Protein AF-V4YAQ6-F1 (afdb_monomer)

Mean predicted aligned error: 8.91 Å

Sequence (256 aa):
MSNVADSSTAGSPATDRPQVTEAEGLADAVAGFPQSRREVEPWLDALVDGNRFTIAVFFPLVGALMLVGSAEGWAIIPEPLRFNPPFLVFGTVVMAAPMLVGVLPTLGRRGVAGLGLLTGYTYLIEYLGVTTGWPYGAFEYGVSLGPMVDGVPAALPVFFIPLVLNAYLLCLLLLGDRAGSRLARLAVVIPAVVTMDLVLDPAAVSLGFWAYDAGGLFYDVPLSNFGGWALSATVAVGVLDFALDQSGLFDRLSAV

Secondary structure (DSSP, 8-state):
----------PPPP-PPP---S-S-HHHHHHT--SSHHHHHHHHHHHHHHTHHIIIIIHHHHHHHHHHHHHTT-TTS-GGGTT-HHHHHHHHHHHHHHHHHHHGGG--HHHHHHHHHHHHHHHHHHHHHHHH-TTT-SEEESS--SSEETTEETTHHHHHHHHHHHHHHHHHHHHGGGGG-HHHHHHHHHHHHHHHHHHHHHHHHHTTSEEETT--TBTTB-HHHHHHHHHHHHHHHHHHHHHS-HHHHHHHHT--

Nearest PDB structures (foldseek):
  4xu4-assembly1_A  TM=6.337E-01  e=1.662E-01  Mycolicibacterium vanbaalenii PYR-1
  8wdf-assembly1_A  TM=1.914E-01  e=7.746E+00  Pseudomonas aeruginosa PAO1

pLDDT: mean 84.41, std 17.24, range [31.47, 98.31]

Solvent-accessible surface area (backbone atoms only — not comparable to full-atom values): 14256 Å² total; per-residue (Å²): 140,88,82,84,82,88,76,83,77,78,75,76,78,77,81,73,71,58,80,39,62,66,65,98,38,75,64,59,63,60,73,64,57,62,91,47,86,82,40,42,60,53,45,49,51,19,47,43,65,33,35,43,62,51,40,72,46,49,49,56,51,51,49,52,52,46,52,52,34,38,64,72,61,38,84,89,58,55,74,85,62,42,70,31,26,72,57,53,54,50,52,47,50,52,60,38,38,63,59,48,60,68,46,57,85,70,52,46,76,45,23,56,50,28,53,51,51,51,42,52,45,50,53,51,51,47,49,38,16,66,75,70,19,43,52,38,40,47,47,49,76,65,46,65,66,43,67,62,56,95,86,38,46,73,50,48,49,67,63,49,50,54,53,56,48,49,33,46,52,51,36,43,69,75,44,48,83,58,39,78,38,65,68,54,40,50,70,42,24,26,57,47,49,34,54,49,44,72,54,48,50,41,50,34,39,74,62,40,38,32,51,41,80,85,39,34,91,53,73,41,41,34,74,42,29,54,51,32,43,36,51,50,36,53,52,47,52,58,39,45,65,65,18,50,61,66,70,69,48,52,60,53,69,72,71,111

Foldseek 3Di:
DDDDDDDDPDDDPDPPQDACALPPDPVVLVVLDDPDPVNVLSNLQNVCVNCVCCLQPVLVVVVVCLLVCLLVVPPVQDVCSRLPQVSVLVSLCSNLSVVCSLCVVQFDPLQVVLLVVLLVVQVVQVLCCDPPVPQFAHKAFQGQNDDDDNRHHPSRSSNPVSQLSVQQLVQCVVCPVNNVDLVSSLVRSLCSQLVVCLVPVLVCVVSRRMAHPVFDPRSRGHPSNSVSSSVSSNVSSVSCVRRGDSVVSSVVSVVD

Structure (mmCIF, N/CA/C/O backbone):
data_AF-V4YAQ6-F1
#
_entry.id   AF-V4YAQ6-F1
#
loop_
_atom_site.group_PDB
_atom_site.id
_atom_site.type_symbol
_atom_site.label_atom_id
_atom_site.label_alt_id
_atom_site.label_comp_id
_atom_site.label_asym_id
_atom_site.label_entity_id
_atom_site.label_seq_id
_atom_site.pdbx_PDB_ins_code
_atom_site.Cartn_x
_atom_site.Cartn_y
_atom_site.Cartn_z
_atom_site.occupancy
_atom_site.B_iso_or_equiv
_atom_site.auth_seq_id
_atom_site.auth_comp_id
_atom_site.auth_asym_id
_atom_site.auth_atom_id
_atom_site.pdbx_PDB_model_num
ATOM 1 N N . MET A 1 1 ? -43.120 -29.474 54.865 1.00 40.38 1 MET A N 1
ATOM 2 C CA . MET A 1 1 ? -42.040 -30.016 54.017 1.00 40.38 1 MET A CA 1
ATOM 3 C C . MET A 1 1 ? -42.338 -29.581 52.595 1.00 40.38 1 MET A C 1
ATOM 5 O O . MET A 1 1 ? -43.351 -29.992 52.052 1.00 40.38 1 MET A O 1
ATOM 9 N N . SER A 1 2 ? -41.551 -28.630 52.099 1.00 35.88 2 SER A N 1
ATOM 10 C CA . SER A 1 2 ? -41.664 -28.010 50.775 1.00 35.88 2 SER A CA 1
ATOM 11 C C . SER A 1 2 ? -40.694 -28.719 49.828 1.00 35.88 2 SER A C 1
ATOM 13 O O . SER A 1 2 ? -39.594 -29.016 50.276 1.00 35.88 2 SER A O 1
ATOM 15 N N . ASN A 1 3 ? -41.097 -28.991 48.587 1.00 32.41 3 ASN A N 1
ATOM 16 C CA . ASN A 1 3 ? -40.255 -29.315 47.419 1.00 32.41 3 ASN A CA 1
ATOM 17 C C . ASN A 1 3 ? -41.197 -29.165 46.209 1.00 32.41 3 ASN A C 1
ATOM 19 O O . ASN A 1 3 ? -42.077 -29.998 46.023 1.00 32.41 3 ASN A O 1
ATOM 23 N N . VAL A 1 4 ? -41.350 -27.984 45.602 1.00 36.56 4 VAL A N 1
ATOM 24 C CA . VAL A 1 4 ? -40.458 -27.286 44.649 1.00 36.56 4 VAL A CA 1
ATOM 25 C C . VAL A 1 4 ? -40.079 -28.166 43.457 1.00 36.56 4 VAL A C 1
ATOM 27 O O . VAL A 1 4 ? -39.477 -29.222 43.602 1.00 36.56 4 VAL A O 1
ATOM 30 N N . ALA A 1 5 ? -40.523 -27.688 42.297 1.00 38.06 5 ALA A N 1
ATOM 31 C CA . ALA A 1 5 ? -40.449 -28.279 40.976 1.00 38.06 5 ALA A CA 1
ATOM 32 C C . ALA A 1 5 ? -39.023 -28.289 40.410 1.00 38.06 5 ALA A C 1
ATOM 34 O O . ALA A 1 5 ? -38.364 -27.249 40.389 1.00 38.06 5 ALA A O 1
ATOM 35 N N . ASP A 1 6 ? -38.606 -29.427 39.855 1.00 33.72 6 ASP A N 1
ATOM 36 C CA . ASP A 1 6 ? -37.473 -29.482 38.936 1.00 33.72 6 ASP A CA 1
ATOM 37 C C . ASP A 1 6 ? -37.931 -28.994 37.561 1.00 33.72 6 ASP A C 1
ATOM 39 O O . ASP A 1 6 ? -38.627 -29.679 36.808 1.00 33.72 6 ASP A O 1
ATOM 43 N N . SER A 1 7 ? -37.557 -27.754 37.260 1.00 33.78 7 SER A N 1
ATOM 44 C CA . SER A 1 7 ? -37.594 -27.207 35.910 1.00 33.78 7 SER A CA 1
ATOM 45 C C . SER A 1 7 ? -36.340 -27.668 35.170 1.00 33.78 7 SER A C 1
ATOM 47 O O . SER A 1 7 ? -35.218 -27.333 35.540 1.00 33.78 7 SER A O 1
ATOM 49 N N . SER A 1 8 ? -36.538 -28.469 34.127 1.00 33.25 8 SER A N 1
ATOM 50 C CA . SER A 1 8 ? -35.498 -28.862 33.183 1.00 33.25 8 SER A CA 1
ATOM 51 C C . SER A 1 8 ? -34.994 -27.624 32.436 1.00 33.25 8 SER A C 1
ATOM 53 O O . SER A 1 8 ? -35.686 -27.089 31.567 1.00 33.25 8 SER A O 1
ATOM 55 N N . THR A 1 9 ? -33.792 -27.163 32.766 1.00 34.50 9 THR A N 1
ATOM 56 C CA . THR A 1 9 ? -33.060 -26.169 31.985 1.00 34.50 9 THR A CA 1
ATOM 57 C C . THR A 1 9 ? -32.543 -26.830 30.710 1.00 34.50 9 THR A C 1
ATOM 59 O O . THR A 1 9 ? -31.544 -27.546 30.705 1.00 34.50 9 THR A O 1
ATOM 62 N N . ALA A 1 10 ? -33.252 -26.605 29.605 1.00 36.22 10 ALA A N 1
ATOM 63 C CA . ALA A 1 10 ? -32.728 -26.860 28.273 1.00 36.22 10 ALA A CA 1
ATOM 64 C C . ALA A 1 10 ? -31.485 -25.979 28.073 1.00 36.22 10 ALA A C 1
ATOM 66 O O . ALA A 1 10 ? -31.590 -24.755 27.986 1.00 36.22 10 ALA A O 1
ATOM 67 N N . GLY A 1 11 ? -30.304 -26.596 28.062 1.00 31.47 11 GLY A N 1
ATOM 68 C CA . GLY A 1 11 ? -29.071 -25.925 27.676 1.00 31.47 11 GLY A CA 1
ATOM 69 C C . GLY A 1 11 ? -29.176 -25.476 26.221 1.00 31.47 11 GLY A C 1
ATOM 70 O O . GLY A 1 11 ? -29.418 -26.296 25.337 1.00 31.47 11 GLY A O 1
ATOM 71 N N . SER A 1 12 ? -29.018 -24.175 25.976 1.00 34.62 12 SER A N 1
ATOM 72 C CA . SER A 1 12 ? -28.779 -23.656 24.628 1.00 34.62 12 SER A CA 1
ATOM 73 C C . SER A 1 12 ? -27.575 -24.381 24.018 1.00 34.62 12 SER A C 1
ATOM 75 O O . SER A 1 12 ? -26.562 -24.520 24.709 1.00 34.62 12 SER A O 1
ATOM 77 N N . PRO A 1 13 ? -27.633 -24.824 22.750 1.00 37.78 13 PRO A N 1
ATOM 78 C CA . PRO A 1 13 ? -26.453 -25.352 22.091 1.00 37.78 13 PRO A CA 1
ATOM 79 C C . PRO A 1 13 ? -25.421 -24.226 22.011 1.00 37.78 13 PRO A C 1
ATOM 81 O O . PRO A 1 13 ? -25.722 -23.131 21.529 1.00 37.78 13 PRO A O 1
ATOM 84 N N . ALA A 1 14 ? -24.217 -24.482 22.524 1.00 42.25 14 ALA A N 1
ATOM 85 C CA . ALA A 1 14 ? -23.069 -23.644 22.232 1.00 42.25 14 ALA A CA 1
ATOM 86 C C . ALA A 1 14 ? -22.951 -23.579 20.706 1.00 42.25 14 ALA A C 1
ATOM 88 O O . ALA A 1 14 ? -22.893 -24.614 20.044 1.00 42.25 14 ALA A O 1
ATOM 89 N N . THR A 1 15 ? -23.008 -22.377 20.139 1.00 46.09 15 THR A N 1
ATOM 90 C CA . THR A 1 15 ? -22.706 -22.158 18.726 1.00 46.09 15 THR A CA 1
ATOM 91 C C . THR A 1 15 ? -21.250 -22.540 18.521 1.00 46.09 15 THR A C 1
ATOM 93 O O . THR A 1 15 ? -20.357 -21.756 18.847 1.00 46.09 15 THR A O 1
ATOM 96 N N . ASP A 1 16 ? -21.026 -23.771 18.074 1.00 50.72 16 ASP A N 1
ATOM 97 C CA . ASP A 1 16 ? -19.709 -24.284 17.732 1.00 50.72 16 ASP A CA 1
ATOM 98 C C . ASP A 1 16 ? -19.139 -23.358 16.654 1.00 50.72 16 ASP A C 1
ATOM 100 O O . ASP A 1 16 ? -19.759 -23.163 15.602 1.00 50.72 16 ASP A O 1
ATOM 104 N N . ARG A 1 17 ? -18.021 -22.679 16.947 1.00 53.94 17 ARG A N 1
ATOM 105 C CA . ARG A 1 17 ? -17.355 -21.863 15.925 1.00 53.94 17 ARG A CA 1
ATOM 106 C C . ARG A 1 17 ? -16.956 -22.812 14.794 1.00 53.94 17 ARG A C 1
ATOM 108 O O . ARG A 1 17 ? -16.439 -23.886 15.104 1.00 53.94 17 ARG A O 1
ATOM 115 N N . PRO A 1 18 ? -17.158 -22.445 13.517 1.00 58.47 18 PRO A N 1
ATOM 116 C CA . PRO A 1 18 ? -16.653 -23.256 12.421 1.00 58.47 18 PRO A CA 1
ATOM 117 C C . PRO A 1 18 ? -15.157 -23.487 12.653 1.00 58.47 18 PRO A C 1
ATOM 119 O O . PRO A 1 18 ? -14.422 -22.532 12.887 1.00 58.47 18 PRO A O 1
ATOM 122 N N . GLN A 1 19 ? -14.709 -24.738 12.663 1.00 52.91 19 GLN A N 1
ATOM 123 C CA . GLN A 1 19 ? -13.287 -25.057 12.726 1.00 52.91 19 GLN A CA 1
ATOM 124 C C . GLN A 1 19 ? -12.860 -25.481 11.331 1.00 52.91 19 GLN A C 1
ATOM 126 O O . GLN A 1 19 ? -13.204 -26.567 10.872 1.00 52.91 19 GLN A O 1
ATOM 131 N N . VAL A 1 20 ? -12.142 -24.599 10.641 1.00 58.91 20 VAL A N 1
ATOM 132 C CA . VAL A 1 20 ? -11.440 -24.957 9.411 1.00 58.91 20 VAL A CA 1
ATOM 133 C C . VAL A 1 20 ? -10.029 -25.332 9.845 1.00 58.91 20 VAL A C 1
ATOM 135 O O . VAL A 1 20 ? -9.235 -24.468 10.193 1.00 58.91 20 VAL A O 1
ATOM 138 N N . THR A 1 21 ? -9.726 -26.624 9.929 1.00 57.44 21 THR A N 1
ATOM 139 C CA . THR A 1 21 ? -8.338 -27.097 10.075 1.00 57.44 21 THR A CA 1
ATOM 140 C C . THR A 1 21 ? -7.604 -26.861 8.748 1.00 57.44 21 THR A C 1
ATOM 142 O O . THR A 1 21 ? -8.287 -26.732 7.730 1.00 57.44 21 THR A O 1
ATOM 145 N N . GLU A 1 22 ? -6.260 -26.764 8.733 1.00 56.06 22 GLU A N 1
ATOM 146 C CA . GLU A 1 22 ? -5.460 -26.715 7.488 1.00 56.06 22 GLU A CA 1
ATOM 147 C C . GLU A 1 22 ? -6.060 -27.714 6.496 1.00 56.06 22 GLU A C 1
ATOM 149 O O . GLU A 1 22 ? -6.068 -28.913 6.768 1.00 56.06 22 GLU A O 1
ATOM 154 N N . ALA A 1 23 ? -6.703 -27.207 5.441 1.00 53.28 23 ALA A N 1
ATOM 155 C CA . ALA A 1 23 ? -7.699 -27.987 4.721 1.00 53.28 23 ALA A CA 1
ATOM 156 C C . ALA A 1 23 ? -7.082 -29.301 4.217 1.00 53.28 23 ALA A C 1
ATOM 158 O O . ALA A 1 23 ? -6.137 -29.267 3.428 1.00 53.28 23 ALA A O 1
ATOM 159 N N . GLU A 1 24 ? -7.645 -30.451 4.614 1.00 48.97 24 GLU A N 1
ATOM 160 C CA . GLU A 1 24 ? -7.254 -31.759 4.057 1.00 48.97 24 GLU A CA 1
ATOM 161 C C . GLU A 1 24 ? -7.539 -31.832 2.538 1.00 48.97 24 GLU A C 1
ATOM 163 O O . GLU A 1 24 ? -7.015 -32.695 1.832 1.00 48.97 24 GLU A O 1
ATOM 168 N N . GLY A 1 25 ? -8.271 -30.851 1.989 1.00 48.03 25 GLY A N 1
ATOM 169 C CA . GLY A 1 25 ? -8.260 -30.514 0.572 1.00 48.03 25 GLY A CA 1
ATOM 170 C C . GLY A 1 25 ? -9.206 -29.369 0.195 1.00 48.03 25 GLY A C 1
ATOM 171 O O . GLY A 1 25 ? -10.032 -28.909 0.980 1.00 48.03 25 GLY A O 1
ATOM 172 N N . LEU A 1 26 ? -9.130 -28.940 -1.072 1.00 49.41 26 LEU A N 1
ATOM 173 C CA . LEU A 1 26 ? -10.014 -27.924 -1.671 1.00 49.41 26 LEU A CA 1
ATOM 174 C C . LEU A 1 26 ? -11.510 -28.303 -1.563 1.00 49.41 26 LEU A C 1
ATOM 176 O O . LEU A 1 26 ? -12.374 -27.431 -1.559 1.00 49.41 26 LEU A O 1
ATOM 180 N N . ALA A 1 27 ? -11.815 -29.602 -1.464 1.00 47.59 27 ALA A N 1
ATOM 181 C CA . ALA A 1 27 ? -13.172 -30.129 -1.358 1.00 47.59 27 ALA A CA 1
ATOM 182 C C . ALA A 1 27 ? -13.859 -29.761 -0.031 1.00 47.59 27 ALA A C 1
ATOM 184 O O . ALA A 1 27 ? -15.024 -29.369 -0.056 1.00 47.59 27 ALA A O 1
ATOM 185 N N . ASP A 1 28 ? -13.143 -29.796 1.096 1.00 54.34 28 ASP A N 1
ATOM 186 C CA . ASP A 1 28 ? -13.707 -29.444 2.408 1.00 54.34 28 ASP A CA 1
ATOM 187 C C . ASP A 1 28 ? -13.914 -27.931 2.546 1.00 54.34 28 ASP A C 1
ATOM 189 O O . ASP A 1 28 ? -14.926 -27.477 3.083 1.00 54.34 28 ASP A O 1
ATOM 193 N N . ALA A 1 29 ? -13.018 -27.136 1.952 1.00 55.25 29 ALA A N 1
ATOM 194 C CA . ALA A 1 29 ? -13.168 -25.684 1.873 1.00 55.25 29 ALA A CA 1
ATOM 195 C C . ALA A 1 29 ? -14.403 -25.261 1.048 1.00 55.25 29 ALA A C 1
ATOM 197 O O . ALA A 1 29 ? -15.065 -24.278 1.383 1.00 55.25 29 ALA A O 1
ATOM 198 N N . VAL A 1 30 ? -14.737 -26.009 -0.014 1.00 57.81 30 VAL A N 1
ATOM 199 C CA . VAL A 1 30 ? -15.926 -25.768 -0.854 1.00 57.81 30 VAL A CA 1
ATOM 200 C C . VAL A 1 30 ? -17.202 -26.324 -0.210 1.00 57.81 30 VAL A C 1
ATOM 202 O O . VAL A 1 30 ? -18.261 -25.714 -0.343 1.00 57.81 30 VAL A O 1
ATOM 205 N N . ALA A 1 31 ? -17.126 -27.441 0.519 1.00 58.12 31 ALA A N 1
ATOM 206 C CA . ALA A 1 31 ? -18.271 -28.016 1.229 1.00 58.12 31 ALA A CA 1
ATOM 207 C C . ALA A 1 31 ? -18.744 -27.142 2.406 1.00 58.12 31 ALA A C 1
ATOM 209 O O . ALA A 1 31 ? -19.934 -27.122 2.716 1.00 58.12 31 ALA A O 1
ATOM 210 N N . GLY A 1 32 ? -17.831 -26.391 3.030 1.00 64.31 32 GLY A N 1
ATOM 211 C CA . GLY A 1 32 ? -18.124 -25.474 4.133 1.00 64.31 32 GLY A CA 1
ATOM 212 C C . GLY A 1 32 ? -18.565 -24.065 3.725 1.00 64.31 32 GLY A C 1
ATOM 213 O O . GLY A 1 32 ? -18.597 -23.193 4.589 1.00 64.31 32 GLY A O 1
ATOM 214 N N . PHE A 1 33 ? -18.852 -23.798 2.444 1.00 73.62 33 PHE A N 1
ATOM 215 C CA . PHE A 1 33 ? -19.136 -22.435 1.983 1.00 73.62 33 PHE A CA 1
ATOM 216 C C . PHE A 1 33 ? -20.388 -21.850 2.674 1.00 73.62 33 PHE A C 1
ATOM 218 O O . PHE A 1 33 ? -21.439 -22.500 2.683 1.00 73.62 33 PHE A O 1
ATOM 225 N N . PRO A 1 34 ? -20.315 -20.625 3.229 1.00 77.06 34 PRO A N 1
ATOM 226 C CA . PRO A 1 34 ? -21.414 -20.034 3.986 1.00 77.06 34 PRO A CA 1
ATOM 227 C C . PRO A 1 34 ? -22.640 -19.817 3.092 1.00 77.06 34 PRO A C 1
ATOM 229 O O . PRO A 1 34 ? -22.542 -19.244 2.004 1.00 77.06 34 PRO A O 1
ATOM 232 N N . GLN A 1 35 ? -23.812 -20.246 3.564 1.00 78.81 35 GLN A N 1
ATOM 233 C CA . GLN A 1 35 ? -25.069 -20.135 2.812 1.00 78.81 35 GLN A CA 1
ATOM 234 C C . GLN A 1 35 ? -25.827 -18.848 3.145 1.00 78.81 35 GLN A C 1
ATOM 236 O O . GLN A 1 35 ? -26.692 -18.405 2.385 1.00 78.81 35 GLN A O 1
ATOM 241 N N . SER A 1 36 ? -25.495 -18.214 4.272 1.00 78.81 36 SER A N 1
ATOM 242 C CA . SER A 1 36 ? -26.113 -16.971 4.722 1.00 78.81 36 SER A CA 1
ATOM 243 C C . SER A 1 36 ? -25.080 -15.901 5.080 1.00 78.81 36 SER A C 1
ATOM 245 O O . SER A 1 36 ? -23.973 -16.196 5.519 1.00 78.81 36 SER A O 1
ATOM 247 N N . ARG A 1 37 ? -25.459 -14.615 4.971 1.00 73.56 37 ARG A N 1
ATOM 248 C CA . ARG A 1 37 ? -24.593 -13.481 5.372 1.00 73.56 37 ARG A CA 1
ATOM 249 C C . ARG A 1 37 ? -24.113 -13.559 6.827 1.00 73.56 37 ARG A C 1
ATOM 251 O O . ARG A 1 37 ? -23.105 -12.945 7.146 1.00 73.56 37 ARG A O 1
ATOM 258 N N . ARG A 1 38 ? -24.841 -14.267 7.698 1.00 73.50 38 ARG A N 1
ATOM 259 C CA . ARG A 1 38 ? -24.495 -14.437 9.118 1.00 73.50 38 ARG A CA 1
ATOM 260 C C . ARG A 1 38 ? -23.407 -15.488 9.342 1.00 73.50 38 ARG A C 1
ATOM 262 O O . ARG A 1 38 ? -22.743 -15.439 10.366 1.00 73.50 38 ARG A O 1
ATOM 269 N N . GLU A 1 39 ? -23.226 -16.406 8.397 1.00 79.06 39 GLU A N 1
ATOM 270 C CA . GLU A 1 39 ? -22.192 -17.446 8.446 1.00 79.06 39 GLU A CA 1
ATOM 271 C C . GLU A 1 39 ? -20.871 -16.986 7.820 1.00 79.06 39 GLU A C 1
ATOM 273 O O . GLU A 1 39 ? -19.833 -17.569 8.110 1.00 79.06 39 GLU A O 1
ATOM 278 N N . VAL A 1 40 ? -20.892 -15.934 6.992 1.00 81.25 40 VAL A N 1
ATOM 279 C CA . VAL A 1 40 ? -19.710 -15.461 6.253 1.00 81.25 40 VAL A CA 1
ATOM 280 C C . VAL A 1 40 ? -18.582 -15.018 7.183 1.00 81.25 40 VAL A C 1
ATOM 282 O O . VAL A 1 40 ? -17.446 -15.422 6.972 1.00 81.25 40 VAL A O 1
ATOM 285 N N . GLU A 1 41 ? -18.874 -14.204 8.199 1.00 80.31 41 GLU A N 1
ATOM 286 C CA . GLU A 1 41 ? -17.851 -13.692 9.125 1.00 80.31 41 GLU A CA 1
ATOM 287 C C . GLU A 1 41 ? -17.201 -14.824 9.948 1.00 80.31 41 GLU A C 1
ATOM 289 O O . GLU A 1 41 ? -15.989 -14.994 9.821 1.00 80.31 41 GLU A O 1
ATOM 294 N N . PRO A 1 42 ? -17.956 -15.681 10.672 1.00 81.44 42 PRO A N 1
ATOM 295 C CA . PRO A 1 42 ? -17.365 -16.807 11.402 1.00 81.44 42 PRO A CA 1
ATOM 296 C C . PRO A 1 42 ? -16.589 -17.784 10.515 1.00 81.44 42 PRO A C 1
ATOM 298 O O . PRO A 1 42 ? -15.603 -18.370 10.955 1.00 81.44 42 PRO A O 1
ATOM 301 N N . TRP A 1 43 ? -17.035 -17.985 9.272 1.00 82.12 43 TRP A N 1
ATOM 302 C CA . TRP A 1 43 ? -16.342 -18.845 8.318 1.00 82.12 43 TRP A CA 1
ATOM 303 C C . TRP A 1 43 ? -15.020 -18.233 7.844 1.00 82.12 43 TRP A C 1
ATOM 305 O O . TRP A 1 43 ? -14.017 -18.938 7.772 1.00 82.12 43 TRP A O 1
ATOM 315 N N . LEU A 1 44 ? -14.994 -16.926 7.555 1.00 83.00 44 LEU A N 1
ATOM 316 C CA . LEU A 1 44 ? -13.771 -16.216 7.175 1.00 83.00 44 LEU A CA 1
ATOM 317 C C . LEU A 1 44 ? -12.749 -16.198 8.317 1.00 83.00 44 LEU A C 1
ATOM 319 O O . LEU A 1 44 ? -11.572 -16.447 8.064 1.00 83.00 44 LEU A O 1
ATOM 323 N N . ASP A 1 45 ? -13.197 -15.953 9.552 1.00 82.25 45 ASP A N 1
ATOM 324 C CA . ASP A 1 45 ? -12.347 -16.019 10.747 1.00 82.25 45 ASP A CA 1
ATOM 325 C C . ASP A 1 45 ? -11.699 -17.403 10.876 1.00 82.25 45 ASP A C 1
ATOM 327 O O . ASP A 1 45 ? -10.481 -17.518 11.015 1.00 82.25 45 ASP A O 1
ATOM 331 N N . ALA A 1 46 ? -12.506 -18.462 10.760 1.00 82.06 46 ALA A N 1
ATOM 332 C CA . ALA A 1 46 ? -12.037 -19.840 10.828 1.00 82.06 46 ALA A CA 1
ATOM 333 C C . ALA A 1 46 ? -11.058 -20.184 9.699 1.00 82.06 46 ALA A C 1
ATOM 335 O O . ALA A 1 46 ? -10.042 -20.834 9.936 1.00 82.06 46 ALA A O 1
ATOM 336 N N . LEU A 1 47 ? -11.344 -19.733 8.475 1.00 83.81 47 LEU A N 1
ATOM 337 C CA . LEU A 1 47 ? -10.490 -19.954 7.312 1.00 83.81 47 LEU A CA 1
ATOM 338 C C . LEU A 1 47 ? -9.119 -19.295 7.496 1.00 83.81 47 LEU A C 1
ATOM 340 O O . LEU A 1 47 ? -8.099 -19.921 7.208 1.00 83.81 47 LEU A O 1
ATOM 344 N N . VAL A 1 48 ? -9.087 -18.046 7.963 1.00 86.25 48 VAL A N 1
ATOM 345 C CA . VAL A 1 48 ? -7.839 -17.320 8.217 1.00 86.25 48 VAL A CA 1
ATOM 346 C C . VAL A 1 48 ? -7.051 -17.976 9.347 1.00 86.25 48 VAL A C 1
ATOM 348 O O . VAL A 1 48 ? -5.862 -18.242 9.170 1.00 86.25 48 VAL A O 1
ATOM 351 N N . ASP A 1 49 ? -7.691 -18.257 10.485 1.00 82.38 49 ASP A N 1
ATOM 352 C CA . ASP A 1 49 ? -7.022 -18.844 11.652 1.00 82.38 49 ASP A CA 1
ATOM 353 C C . ASP A 1 49 ? -6.452 -20.234 11.328 1.00 82.38 49 ASP A C 1
ATOM 355 O O . ASP A 1 49 ? -5.276 -20.517 11.578 1.00 82.38 49 ASP A O 1
ATOM 359 N N . GLY A 1 50 ? -7.246 -21.051 10.630 1.00 82.62 50 GLY A N 1
ATOM 360 C CA . GLY A 1 50 ? -6.868 -22.376 10.145 1.00 82.62 50 GLY A CA 1
ATOM 361 C C . GLY A 1 50 ? -5.729 -22.398 9.129 1.00 82.62 50 GLY A C 1
ATOM 362 O O . GLY A 1 50 ? -5.062 -23.416 8.989 1.00 82.62 50 GLY A O 1
ATOM 363 N N . ASN A 1 51 ? -5.475 -21.287 8.428 1.00 87.88 51 ASN A N 1
ATOM 364 C CA . ASN A 1 51 ? -4.461 -21.199 7.370 1.00 87.88 51 ASN A CA 1
ATOM 365 C C . ASN A 1 51 ? -3.380 -20.147 7.656 1.00 87.88 51 ASN A C 1
ATOM 367 O O . ASN A 1 51 ? -2.658 -19.732 6.745 1.00 87.88 51 ASN A O 1
ATOM 371 N N . ARG A 1 52 ? -3.225 -19.714 8.914 1.00 88.12 52 ARG A N 1
ATOM 372 C CA . ARG A 1 52 ? -2.312 -18.622 9.294 1.00 88.12 52 ARG A CA 1
ATOM 373 C C . ARG A 1 52 ? -0.869 -18.831 8.832 1.00 88.12 52 ARG A C 1
ATOM 375 O O . ARG A 1 52 ? -0.231 -17.876 8.403 1.00 88.12 52 ARG A O 1
ATOM 382 N N . PHE A 1 53 ? -0.351 -20.063 8.888 1.00 88.12 53 PHE A N 1
ATOM 383 C CA . PHE A 1 53 ? 1.018 -20.366 8.457 1.00 88.12 53 PHE A CA 1
ATOM 384 C C . PHE A 1 53 ? 1.156 -20.221 6.941 1.00 88.12 53 PHE A C 1
ATOM 386 O O . PHE A 1 53 ? 2.057 -19.539 6.453 1.00 88.12 53 PHE A O 1
ATOM 393 N N . THR A 1 54 ? 0.216 -20.799 6.195 1.00 90.00 54 THR A N 1
ATOM 394 C CA . THR A 1 54 ? 0.159 -20.680 4.739 1.00 90.00 54 THR A CA 1
ATOM 395 C C . THR A 1 54 ? 0.082 -19.212 4.317 1.00 90.00 54 THR A C 1
ATOM 397 O O . THR A 1 54 ? 0.875 -18.763 3.492 1.00 90.00 54 THR A O 1
ATOM 400 N N . ILE A 1 55 ? -0.809 -18.433 4.931 1.00 90.44 55 ILE A N 1
ATOM 401 C CA . ILE A 1 55 ? -0.996 -17.011 4.620 1.00 90.44 55 ILE A CA 1
ATOM 402 C C . ILE A 1 55 ? 0.242 -16.179 4.986 1.00 90.44 55 ILE A C 1
ATOM 404 O O . ILE A 1 55 ? 0.683 -15.366 4.180 1.00 90.44 55 ILE A O 1
ATOM 408 N N . ALA A 1 56 ? 0.809 -16.366 6.182 1.00 89.88 56 ALA A N 1
ATOM 409 C CA . ALA A 1 56 ? 1.875 -15.505 6.701 1.00 89.88 56 ALA A CA 1
ATOM 410 C C . ALA A 1 56 ? 3.288 -15.896 6.241 1.00 89.88 56 ALA A C 1
ATOM 412 O O . ALA A 1 56 ? 4.194 -15.069 6.311 1.00 89.88 56 ALA A O 1
ATOM 413 N N . VAL A 1 57 ? 3.501 -17.140 5.798 1.00 92.06 57 VAL A N 1
ATOM 414 C CA . VAL A 1 57 ? 4.835 -17.651 5.434 1.00 92.06 57 VAL A CA 1
ATOM 415 C C . VAL A 1 57 ? 4.867 -18.155 3.999 1.00 92.06 57 VAL A C 1
ATOM 417 O O . VAL A 1 57 ? 5.688 -17.692 3.209 1.00 92.06 57 VAL A O 1
ATOM 420 N N . PHE A 1 58 ? 3.977 -19.083 3.641 1.00 92.88 58 PHE A N 1
ATOM 421 C CA . PHE A 1 58 ? 4.027 -19.731 2.329 1.00 92.88 58 PHE A CA 1
ATOM 422 C C . PHE A 1 58 ? 3.736 -18.747 1.190 1.00 92.88 58 PHE A C 1
ATOM 424 O O . PHE A 1 58 ? 4.520 -18.664 0.247 1.00 92.88 58 PHE A O 1
ATOM 431 N N . PHE A 1 59 ? 2.661 -17.959 1.290 1.00 93.94 59 PHE A N 1
ATOM 432 C CA . PHE A 1 59 ? 2.298 -16.975 0.263 1.00 93.94 59 PHE A CA 1
ATOM 433 C C . PHE A 1 59 ? 3.372 -15.894 0.047 1.00 93.94 59 PHE A C 1
ATOM 435 O O . PHE A 1 59 ? 3.764 -15.702 -1.106 1.00 93.94 59 PHE A O 1
ATOM 442 N N . PRO A 1 60 ? 3.909 -15.229 1.092 1.00 93.75 60 PRO A N 1
ATOM 443 C CA . PRO A 1 60 ? 5.001 -14.272 0.926 1.00 93.75 60 PRO A CA 1
ATOM 444 C C . PRO A 1 60 ? 6.262 -14.899 0.329 1.00 93.75 60 PRO A C 1
ATOM 446 O O . PRO A 1 60 ? 6.871 -14.309 -0.561 1.00 93.75 60 PRO A O 1
ATOM 449 N N . LEU A 1 61 ? 6.642 -16.104 0.772 1.00 95.31 61 LEU A N 1
ATOM 450 C CA . LEU A 1 61 ? 7.828 -16.795 0.263 1.00 95.31 61 LEU A CA 1
ATOM 451 C C . LEU A 1 61 ? 7.677 -17.152 -1.218 1.00 95.31 61 LEU A C 1
ATOM 453 O O . LEU A 1 61 ? 8.561 -16.851 -2.018 1.00 95.31 61 LEU A O 1
ATOM 457 N N . VAL A 1 62 ? 6.557 -17.773 -1.594 1.00 93.88 62 VAL A N 1
ATOM 458 C CA . VAL A 1 62 ? 6.272 -18.120 -2.991 1.00 93.88 62 VAL A CA 1
ATOM 459 C C . VAL A 1 62 ? 6.167 -16.856 -3.839 1.00 93.88 62 VAL A C 1
ATOM 461 O O . VAL A 1 62 ? 6.737 -16.818 -4.924 1.00 93.88 62 VAL A O 1
ATOM 464 N N . GLY A 1 63 ? 5.514 -15.806 -3.337 1.00 93.50 63 GLY A N 1
ATOM 465 C CA . GLY A 1 63 ? 5.444 -14.506 -4.000 1.00 93.50 63 GLY A CA 1
ATOM 466 C C . GLY A 1 63 ? 6.8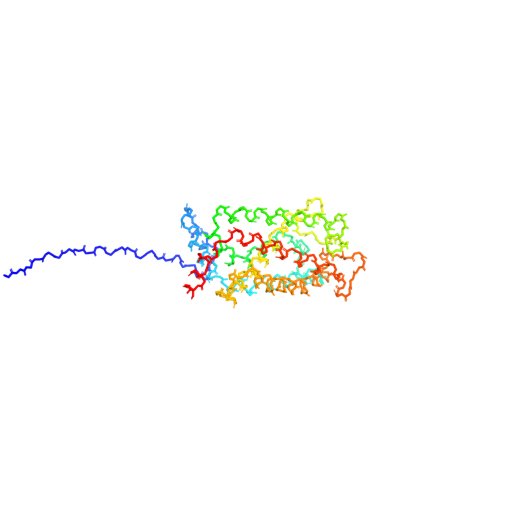30 -13.924 -4.276 1.00 93.50 63 GLY A C 1
ATOM 467 O O . GLY A 1 63 ? 7.131 -13.588 -5.418 1.00 93.50 63 GLY A O 1
ATOM 468 N N . ALA A 1 64 ? 7.708 -13.883 -3.270 1.00 93.94 64 ALA A N 1
ATOM 469 C CA . ALA A 1 64 ? 9.076 -13.391 -3.418 1.00 93.94 64 ALA A CA 1
ATOM 470 C C . ALA A 1 64 ? 9.890 -14.221 -4.426 1.00 93.94 64 ALA A C 1
ATOM 472 O O . ALA A 1 64 ? 10.542 -13.657 -5.303 1.00 93.94 64 ALA A O 1
ATOM 473 N N . LEU A 1 65 ? 9.811 -15.554 -4.354 1.00 94.56 65 LEU A N 1
ATOM 474 C CA . LEU A 1 65 ? 10.481 -16.447 -5.306 1.00 94.56 65 LEU A CA 1
ATOM 475 C C . LEU A 1 65 ? 9.950 -16.273 -6.733 1.00 94.56 65 LEU A C 1
ATOM 477 O O . LEU A 1 65 ? 10.735 -16.288 -7.677 1.00 94.56 65 LEU A O 1
ATOM 481 N N . MET A 1 66 ? 8.640 -16.082 -6.899 1.00 94.44 66 MET A N 1
ATOM 482 C CA . MET A 1 66 ? 8.029 -15.833 -8.204 1.00 94.44 66 MET A CA 1
ATOM 483 C C . MET A 1 66 ? 8.455 -14.482 -8.773 1.00 94.44 66 MET A C 1
ATOM 485 O O . MET A 1 66 ? 8.753 -14.410 -9.960 1.00 94.44 66 MET A O 1
ATOM 489 N N . LEU A 1 67 ? 8.527 -13.430 -7.954 1.00 94.25 67 LEU A N 1
ATOM 490 C CA . LEU A 1 67 ? 8.996 -12.109 -8.377 1.00 94.25 67 LEU A CA 1
ATOM 491 C C . LEU A 1 67 ? 10.463 -12.145 -8.817 1.00 94.25 67 LEU A C 1
ATOM 493 O O . LEU A 1 67 ? 10.773 -11.772 -9.946 1.00 94.25 67 LEU A O 1
ATOM 497 N N . VAL A 1 68 ? 11.347 -12.667 -7.963 1.00 94.31 68 VAL A N 1
ATOM 498 C CA . VAL A 1 68 ? 12.783 -12.777 -8.264 1.00 94.31 68 VAL A CA 1
ATOM 499 C C . VAL A 1 68 ? 13.014 -13.697 -9.456 1.00 94.31 68 VAL A C 1
ATOM 501 O O . VAL A 1 68 ? 13.725 -13.336 -10.385 1.00 94.31 68 VAL A O 1
ATOM 504 N N . GLY A 1 69 ? 12.369 -14.862 -9.490 1.00 94.44 69 GLY A N 1
ATOM 505 C CA . GLY A 1 69 ? 12.512 -15.787 -10.607 1.00 94.44 69 GLY A CA 1
ATOM 506 C C . GLY A 1 69 ? 11.941 -15.257 -11.922 1.00 94.44 69 GLY A C 1
ATOM 507 O O . GLY A 1 69 ? 12.433 -15.633 -12.986 1.00 94.44 69 GLY A O 1
ATOM 508 N N . SER A 1 70 ? 10.934 -14.377 -11.870 1.00 93.75 70 SER A N 1
ATOM 509 C CA . SER A 1 70 ? 10.434 -13.669 -13.054 1.00 93.75 70 SER A CA 1
ATOM 510 C C . SER A 1 70 ? 11.461 -12.666 -13.573 1.00 93.75 70 SER A C 1
ATOM 512 O O . SER A 1 70 ? 11.707 -12.649 -14.777 1.00 93.75 70 SER A O 1
ATOM 514 N N . ALA A 1 71 ? 12.085 -11.891 -12.679 1.00 92.69 71 ALA A N 1
ATOM 515 C CA . ALA A 1 71 ? 13.129 -10.924 -13.022 1.00 92.69 71 ALA A CA 1
ATOM 516 C C . ALA A 1 71 ? 14.396 -11.601 -13.575 1.00 92.69 71 ALA A C 1
ATOM 518 O O . ALA A 1 71 ? 14.920 -11.195 -14.607 1.00 92.69 71 ALA A O 1
ATOM 519 N N . GLU A 1 72 ? 14.841 -12.685 -12.937 1.00 93.62 72 GLU A N 1
ATOM 520 C CA . GLU A 1 72 ? 16.035 -13.459 -13.313 1.00 93.62 72 GLU A CA 1
ATOM 521 C C . GLU A 1 72 ? 15.785 -14.438 -14.477 1.00 93.62 72 GLU A C 1
ATOM 523 O O . GLU A 1 72 ? 16.685 -15.156 -14.915 1.00 93.62 72 GLU A O 1
ATOM 528 N N . GLY A 1 73 ? 14.547 -14.527 -14.971 1.00 92.12 73 GLY A N 1
ATOM 529 C CA . GLY A 1 73 ? 14.193 -15.382 -16.102 1.00 92.12 73 GLY A CA 1
ATOM 530 C C . GLY A 1 73 ? 14.361 -16.883 -15.838 1.00 92.12 73 GLY A C 1
ATOM 531 O O . GLY A 1 73 ? 14.674 -17.634 -16.767 1.00 92.12 73 GLY A O 1
ATOM 532 N N . TRP A 1 74 ? 14.141 -17.346 -14.602 1.00 95.19 74 TRP A N 1
ATOM 533 C CA . TRP A 1 74 ? 14.291 -18.756 -14.234 1.00 95.19 74 TRP A CA 1
ATOM 534 C C . TRP A 1 74 ? 13.476 -19.674 -15.156 1.00 95.19 74 TRP A C 1
ATOM 536 O O . TRP A 1 74 ? 12.285 -19.461 -15.398 1.00 95.19 74 TRP A O 1
ATOM 546 N N . ALA A 1 75 ? 14.111 -20.742 -15.646 1.00 93.06 75 ALA A N 1
ATOM 547 C CA . ALA A 1 75 ? 13.499 -21.679 -16.593 1.00 93.06 75 ALA A CA 1
ATOM 548 C C . ALA A 1 75 ? 12.321 -22.474 -15.999 1.00 93.06 75 ALA A C 1
ATOM 550 O O . ALA A 1 75 ? 11.463 -22.946 -16.740 1.00 93.06 75 ALA A O 1
ATOM 551 N N . ILE A 1 76 ? 12.270 -22.613 -14.669 1.00 93.88 76 ILE A N 1
ATOM 552 C CA . ILE A 1 76 ? 11.180 -23.302 -13.964 1.00 93.88 76 ILE A CA 1
ATOM 553 C C . ILE A 1 76 ? 9.869 -22.504 -13.975 1.00 93.88 76 ILE A C 1
ATOM 555 O O . ILE A 1 76 ? 8.809 -23.093 -13.781 1.00 93.88 76 ILE A O 1
ATOM 559 N N . ILE A 1 77 ? 9.925 -21.187 -14.210 1.00 91.81 77 ILE A N 1
ATOM 560 C CA . ILE A 1 77 ? 8.747 -20.317 -14.262 1.00 91.81 77 ILE A CA 1
ATOM 561 C C . ILE A 1 77 ? 8.361 -20.115 -15.732 1.00 91.81 77 ILE A C 1
ATOM 563 O O . ILE A 1 77 ? 9.090 -19.427 -16.460 1.00 91.81 77 ILE A O 1
ATOM 567 N N . PRO A 1 78 ? 7.221 -20.677 -16.180 1.00 92.12 78 PRO A N 1
ATOM 568 C CA . PRO A 1 78 ? 6.714 -20.458 -17.526 1.00 92.12 78 PRO A CA 1
ATOM 569 C C . PRO A 1 78 ? 6.522 -18.968 -17.805 1.00 92.12 78 PRO A C 1
ATOM 571 O O . PRO A 1 78 ? 6.051 -18.231 -16.942 1.00 92.12 78 PRO A O 1
ATOM 574 N N . GLU A 1 79 ? 6.818 -18.540 -19.030 1.00 88.81 79 GLU A N 1
ATOM 575 C CA . GLU A 1 79 ? 6.702 -17.139 -19.451 1.00 88.81 79 GLU A CA 1
ATOM 576 C C . GLU A 1 79 ? 5.333 -16.498 -19.134 1.00 88.81 79 GLU A C 1
ATOM 578 O O . GLU A 1 79 ? 5.336 -15.404 -18.573 1.00 88.81 79 GLU A O 1
ATOM 583 N N . PRO A 1 80 ? 4.172 -17.166 -19.328 1.00 90.06 80 PRO A N 1
ATOM 584 C CA . PRO A 1 80 ? 2.870 -16.576 -18.985 1.00 90.06 80 PRO A CA 1
ATOM 585 C C . PRO A 1 80 ? 2.649 -16.318 -17.486 1.00 90.06 80 PRO A C 1
ATOM 587 O O . PRO A 1 80 ? 1.723 -15.595 -17.110 1.00 90.06 80 PRO A O 1
ATOM 590 N N . LEU A 1 81 ? 3.447 -16.957 -16.624 1.00 90.75 81 LEU A N 1
ATOM 591 C CA . LEU A 1 81 ? 3.359 -16.810 -15.172 1.00 90.75 81 LEU A CA 1
ATOM 592 C C . LEU A 1 81 ? 4.309 -15.747 -14.624 1.00 90.75 81 LEU A C 1
ATOM 594 O O . LEU A 1 81 ? 4.171 -15.359 -13.462 1.00 90.75 81 LEU A O 1
ATOM 598 N N . ARG A 1 82 ? 5.250 -15.261 -15.440 1.00 91.69 82 ARG A N 1
ATOM 599 C CA . ARG A 1 82 ? 6.190 -14.225 -15.020 1.00 91.69 82 ARG A CA 1
ATOM 600 C C . ARG A 1 82 ? 5.457 -12.909 -14.841 1.00 91.69 82 ARG A C 1
ATOM 602 O O . ARG A 1 82 ? 4.731 -12.488 -15.736 1.00 91.69 82 ARG A O 1
ATOM 609 N N . PHE A 1 83 ? 5.617 -12.297 -13.668 1.00 91.88 83 PHE A N 1
ATOM 610 C CA . PHE A 1 83 ? 4.910 -11.069 -13.285 1.00 91.88 83 PHE A CA 1
ATOM 611 C C . PHE A 1 83 ? 3.398 -11.092 -13.590 1.00 91.88 83 PHE A C 1
ATOM 613 O O . PHE A 1 83 ? 2.809 -10.077 -13.951 1.00 91.88 83 PHE A O 1
ATOM 620 N N . ASN A 1 84 ? 2.757 -12.261 -13.469 1.00 92.44 84 ASN A N 1
ATOM 621 C CA . ASN A 1 84 ? 1.356 -12.427 -13.838 1.00 92.44 84 ASN A CA 1
ATOM 622 C C . ASN A 1 84 ? 0.445 -11.565 -12.937 1.00 92.44 84 ASN A C 1
ATOM 624 O O . ASN A 1 84 ? 0.346 -11.845 -11.737 1.00 92.44 84 ASN A O 1
ATOM 628 N N . PRO A 1 85 ? -0.256 -10.547 -13.474 1.00 91.75 85 PRO A N 1
ATOM 629 C CA . PRO A 1 85 ? -0.915 -9.563 -12.620 1.00 91.75 85 PRO A CA 1
ATOM 630 C C . PRO A 1 85 ? -2.062 -10.112 -11.759 1.00 91.75 85 PRO A C 1
ATOM 632 O O . PRO A 1 85 ? -2.115 -9.781 -10.573 1.00 91.75 85 PRO A O 1
ATOM 635 N N . PRO A 1 86 ? -2.952 -10.990 -12.270 1.00 92.75 86 PRO A N 1
ATOM 636 C CA . PRO A 1 86 ? -3.939 -11.665 -11.430 1.00 92.75 86 PRO A CA 1
ATOM 637 C C . PRO A 1 86 ? -3.333 -12.388 -10.222 1.00 92.75 86 PRO A C 1
ATOM 639 O O . PRO A 1 86 ? -3.904 -12.324 -9.136 1.00 92.75 86 PRO A O 1
ATOM 642 N N . PHE A 1 87 ? -2.174 -13.037 -10.377 1.00 92.06 87 PHE A N 1
ATOM 643 C CA . PHE A 1 87 ? -1.499 -13.706 -9.262 1.00 92.06 87 PHE A CA 1
ATOM 644 C C . PHE A 1 87 ? -0.863 -12.741 -8.267 1.00 92.06 87 PHE A C 1
ATOM 646 O O . PHE A 1 87 ? -0.906 -13.020 -7.070 1.00 92.06 87 PHE A O 1
ATOM 653 N N . LEU A 1 88 ? -0.349 -11.596 -8.724 1.00 92.62 88 LEU A N 1
ATOM 654 C CA . LEU A 1 88 ? 0.124 -10.537 -7.830 1.00 92.62 88 LEU A CA 1
ATOM 655 C C . LEU A 1 88 ? -1.021 -10.014 -6.958 1.00 92.62 88 LEU A C 1
ATOM 657 O O . LEU A 1 88 ? -0.921 -10.028 -5.734 1.00 92.62 88 LEU A O 1
ATOM 661 N N . VAL A 1 89 ? -2.144 -9.643 -7.581 1.00 93.56 89 VAL A N 1
ATOM 662 C CA . VAL A 1 89 ? -3.330 -9.153 -6.863 1.00 93.56 89 VAL A CA 1
ATOM 663 C C . VAL A 1 89 ? -3.878 -10.223 -5.920 1.00 93.56 89 VAL A C 1
ATOM 665 O O . VAL A 1 89 ? -4.176 -9.928 -4.765 1.00 93.56 89 VAL A O 1
ATOM 668 N N . PHE A 1 90 ? -3.977 -11.474 -6.378 1.00 93.50 90 PHE A N 1
ATOM 669 C CA . PHE A 1 90 ? -4.433 -12.588 -5.549 1.00 93.50 90 PHE A CA 1
ATOM 670 C C . PHE A 1 90 ? -3.535 -12.793 -4.325 1.00 93.50 90 PHE A C 1
ATOM 672 O O . PHE A 1 90 ? -4.040 -12.849 -3.206 1.00 93.50 90 PHE A O 1
ATOM 679 N N . GLY A 1 91 ? -2.214 -12.841 -4.518 1.00 92.62 91 GLY A N 1
ATOM 680 C CA . GLY A 1 91 ? -1.251 -12.962 -3.426 1.00 92.62 91 GLY A CA 1
ATOM 681 C C . GLY A 1 91 ? -1.389 -11.825 -2.415 1.00 92.62 91 GLY A C 1
ATOM 682 O O . GLY A 1 91 ? -1.465 -12.081 -1.215 1.00 92.62 91 GLY A O 1
ATOM 683 N N . THR A 1 92 ? -1.509 -10.579 -2.882 1.00 92.38 92 THR A N 1
ATOM 684 C CA . THR A 1 92 ? -1.733 -9.416 -2.011 1.00 92.38 92 THR A CA 1
ATOM 685 C C . THR A 1 92 ? -3.026 -9.533 -1.213 1.00 92.38 92 THR A C 1
ATOM 687 O O . THR A 1 92 ? -3.011 -9.290 -0.008 1.00 92.38 92 THR A O 1
ATOM 690 N N . VAL A 1 93 ? -4.136 -9.936 -1.840 1.00 93.12 93 VAL A N 1
ATOM 691 C CA . VAL A 1 93 ? -5.418 -10.118 -1.141 1.00 93.12 93 VAL A CA 1
ATOM 692 C C . VAL A 1 93 ? -5.313 -11.207 -0.077 1.00 93.12 93 VAL A C 1
ATOM 694 O O . VAL A 1 93 ? -5.793 -11.001 1.034 1.00 93.12 93 VAL A O 1
ATOM 697 N N . VAL A 1 94 ? -4.660 -12.333 -0.380 1.00 93.12 94 VAL A N 1
ATOM 698 C CA . VAL A 1 94 ? -4.457 -13.414 0.595 1.00 93.12 94 VAL A CA 1
ATOM 699 C C . VAL A 1 94 ? -3.620 -12.930 1.778 1.00 93.12 94 VAL A C 1
ATOM 701 O O . VAL A 1 94 ? -4.015 -13.136 2.922 1.00 93.12 94 VAL A O 1
ATOM 704 N N . MET A 1 95 ? -2.514 -12.225 1.531 1.00 92.25 95 MET A N 1
ATOM 705 C CA . MET A 1 95 ? -1.673 -11.668 2.599 1.00 92.25 95 MET A CA 1
ATOM 706 C C . MET A 1 95 ? -2.398 -10.588 3.419 1.00 92.25 95 MET A C 1
ATOM 708 O O . MET A 1 95 ? -2.168 -10.462 4.619 1.00 92.25 95 MET A O 1
ATOM 712 N N . ALA A 1 96 ? -3.299 -9.824 2.797 1.00 92.44 96 ALA A N 1
ATOM 713 C CA . ALA A 1 96 ? -4.129 -8.830 3.473 1.00 92.44 96 ALA A CA 1
ATOM 714 C C . ALA A 1 96 ? -5.333 -9.443 4.210 1.00 92.44 96 ALA A C 1
ATOM 716 O O . ALA A 1 96 ? -5.929 -8.769 5.054 1.00 92.44 96 ALA A O 1
ATOM 717 N N . ALA A 1 97 ? -5.697 -10.697 3.918 1.00 90.00 97 ALA A N 1
ATOM 718 C CA . ALA A 1 97 ? -6.919 -11.331 4.402 1.00 90.00 97 ALA A CA 1
ATOM 719 C C . ALA A 1 97 ? -7.079 -11.302 5.931 1.00 90.00 97 ALA A C 1
ATOM 721 O O . ALA A 1 97 ? -8.168 -10.936 6.366 1.0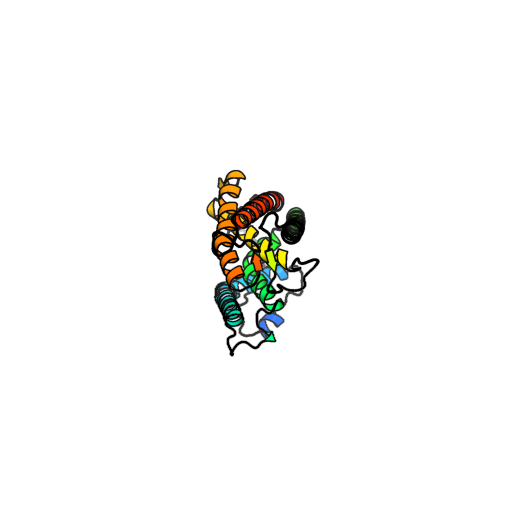0 90.00 97 ALA A O 1
ATOM 722 N N . PRO A 1 98 ? -6.053 -11.583 6.765 1.00 88.12 98 PRO A N 1
ATOM 723 C CA . PRO A 1 98 ? -6.229 -11.557 8.217 1.00 88.12 98 PRO A CA 1
ATOM 724 C C . PRO A 1 98 ? -6.667 -10.189 8.742 1.00 88.12 98 PRO A C 1
ATOM 726 O O . PRO A 1 98 ? -7.578 -10.085 9.560 1.00 88.12 98 PRO A O 1
ATOM 729 N N . MET A 1 99 ? -6.063 -9.124 8.213 1.00 89.00 99 MET A N 1
ATOM 730 C CA . MET A 1 99 ? -6.447 -7.759 8.555 1.00 89.00 99 MET A CA 1
ATOM 731 C C . MET A 1 99 ? -7.840 -7.426 8.013 1.00 89.00 99 MET A C 1
ATOM 733 O O . MET A 1 99 ? -8.663 -6.879 8.745 1.00 89.00 99 MET A O 1
ATOM 737 N N . LEU A 1 100 ? -8.126 -7.776 6.753 1.00 86.50 100 LEU A N 1
ATOM 738 C CA . LEU A 1 100 ? -9.420 -7.488 6.134 1.00 86.50 100 LEU A CA 1
ATOM 739 C C . LEU A 1 100 ? -10.555 -8.156 6.908 1.00 86.50 100 LEU A C 1
ATOM 741 O O . LEU A 1 100 ? -11.536 -7.493 7.221 1.00 86.50 100 LEU A O 1
ATOM 745 N N . VAL A 1 101 ? -10.399 -9.430 7.260 1.00 85.31 101 VAL A N 1
ATOM 746 C CA . VAL A 1 101 ? -11.377 -10.197 8.034 1.00 85.31 101 VAL A CA 1
ATOM 747 C C . VAL A 1 101 ? -11.550 -9.613 9.439 1.00 85.31 101 VAL A C 1
ATOM 749 O O . VAL A 1 101 ? -12.682 -9.433 9.871 1.00 85.31 101 VAL A O 1
ATOM 752 N N . GLY A 1 102 ? -10.470 -9.196 10.108 1.00 81.38 102 GLY A N 1
ATOM 753 C CA . GLY A 1 102 ? -10.567 -8.556 11.425 1.00 81.38 102 GLY A CA 1
ATOM 754 C C . GLY A 1 102 ? -11.263 -7.185 11.414 1.00 81.38 102 GLY A C 1
ATOM 755 O O . GLY A 1 102 ? -11.975 -6.836 12.359 1.00 81.38 102 GLY A O 1
ATOM 756 N N . VAL A 1 103 ? -11.090 -6.398 10.345 1.00 81.44 103 VAL A N 1
ATOM 757 C CA . VAL A 1 103 ? -11.654 -5.040 10.230 1.00 81.44 103 VAL A CA 1
ATOM 758 C C . VAL A 1 103 ? -13.065 -5.039 9.644 1.00 81.44 103 VAL A C 1
ATOM 760 O O . VAL A 1 103 ? -13.886 -4.221 10.064 1.00 81.44 103 VAL A O 1
ATOM 763 N N . LEU A 1 104 ? -13.385 -5.931 8.703 1.00 81.19 104 LEU A N 1
ATOM 764 C CA . LEU A 1 104 ? -14.652 -5.936 7.959 1.00 81.19 104 LEU A CA 1
ATOM 765 C C . LEU A 1 104 ? -15.906 -5.867 8.859 1.00 81.19 104 LEU A C 1
ATOM 767 O O . LEU A 1 104 ? -16.779 -5.048 8.559 1.00 81.19 104 LEU A O 1
ATOM 771 N N . PRO A 1 105 ? -16.000 -6.602 9.987 1.00 76.56 105 PRO A N 1
ATOM 772 C CA . PRO A 1 105 ? -17.160 -6.546 10.882 1.00 76.56 105 PRO A CA 1
ATOM 773 C C . PRO A 1 105 ? -17.317 -5.210 11.609 1.00 76.56 105 PRO A C 1
ATOM 775 O O . PRO A 1 105 ? -18.406 -4.857 12.059 1.00 76.56 105 PRO A O 1
ATOM 778 N N . THR A 1 106 ? -16.226 -4.457 11.739 1.00 74.31 106 THR A N 1
ATOM 779 C CA . THR A 1 106 ? -16.204 -3.153 12.416 1.00 74.31 106 THR A CA 1
ATOM 780 C C . THR A 1 106 ? -16.582 -1.998 11.485 1.00 74.31 106 THR A C 1
ATOM 782 O O . THR A 1 106 ? -16.821 -0.877 11.943 1.00 74.31 106 THR A O 1
ATOM 785 N N . LEU A 1 107 ? -16.682 -2.245 10.172 1.00 79.25 107 LEU A N 1
ATOM 786 C CA . LEU A 1 107 ? -16.988 -1.206 9.193 1.00 79.25 107 LEU A CA 1
ATOM 787 C C . LEU A 1 107 ? -18.470 -0.813 9.238 1.00 79.25 107 LEU A C 1
ATOM 789 O O . LEU A 1 107 ? -19.335 -1.409 8.599 1.00 79.25 107 LEU A O 1
ATOM 793 N N . GLY A 1 108 ? -18.760 0.278 9.946 1.00 84.19 108 GLY A N 1
ATOM 794 C CA . GLY A 1 108 ? -20.031 0.990 9.823 1.00 84.19 108 GLY A CA 1
ATOM 795 C C . GLY A 1 108 ? -20.120 1.833 8.541 1.00 84.19 108 GLY A C 1
ATOM 796 O O . GLY A 1 108 ? -19.230 1.838 7.689 1.00 84.19 108 GLY A O 1
ATOM 797 N N . ARG A 1 109 ? -21.172 2.660 8.426 1.00 88.69 109 ARG A N 1
ATOM 798 C CA . ARG A 1 109 ? -21.337 3.605 7.296 1.00 88.69 109 ARG A CA 1
ATOM 799 C C . ARG A 1 109 ? -20.136 4.545 7.122 1.00 88.69 109 ARG A C 1
ATOM 801 O O . ARG A 1 109 ? -19.789 4.884 5.995 1.00 88.69 109 ARG A O 1
ATOM 808 N N . ARG A 1 110 ? -19.512 4.957 8.233 1.00 89.25 110 ARG A N 1
ATOM 809 C CA . ARG A 1 110 ? -18.286 5.773 8.233 1.00 89.25 110 ARG A CA 1
ATOM 810 C C . ARG A 1 110 ? -17.084 4.992 7.708 1.00 89.25 110 ARG A C 1
ATOM 812 O O . ARG A 1 110 ? -16.326 5.549 6.927 1.00 89.25 110 ARG A O 1
ATOM 819 N N . GLY A 1 111 ? -16.975 3.711 8.055 1.00 90.00 111 GLY A N 1
ATOM 820 C CA . GLY A 1 111 ? -15.962 2.797 7.531 1.00 90.00 111 GLY A CA 1
ATOM 821 C C . GLY A 1 111 ? -16.025 2.677 6.008 1.00 90.00 111 GLY A C 1
ATOM 822 O O . GLY A 1 111 ? -15.032 2.909 5.327 1.00 90.00 111 GLY A O 1
ATOM 823 N N . VAL A 1 112 ? -17.219 2.417 5.462 1.00 91.25 112 VAL A N 1
ATOM 824 C CA . VAL A 1 112 ? -17.440 2.345 4.004 1.00 91.25 112 VAL A CA 1
ATOM 825 C C . VAL A 1 112 ? -17.129 3.679 3.319 1.00 91.25 112 VAL A C 1
ATOM 827 O O . VAL A 1 112 ? -16.474 3.700 2.279 1.00 91.25 112 VAL A O 1
ATOM 830 N N . ALA A 1 113 ? -17.557 4.800 3.907 1.00 93.81 113 ALA A N 1
ATOM 831 C CA . ALA A 1 113 ? -17.229 6.125 3.385 1.00 93.81 113 ALA A CA 1
ATOM 832 C C . ALA A 1 113 ? -15.714 6.386 3.407 1.00 93.81 113 ALA A C 1
ATOM 834 O O . ALA A 1 113 ? -15.169 6.880 2.426 1.00 93.81 113 ALA A O 1
ATOM 835 N N . GLY A 1 114 ? -15.028 6.010 4.488 1.00 94.44 114 GLY A N 1
ATOM 836 C CA . GLY A 1 114 ? -13.577 6.104 4.610 1.00 94.44 114 GLY A CA 1
ATOM 837 C C . GLY A 1 114 ? -12.840 5.268 3.571 1.00 94.44 114 GLY A C 1
ATOM 838 O O . GLY A 1 114 ? -11.928 5.773 2.927 1.00 94.44 114 GLY A O 1
ATOM 839 N N . LEU A 1 115 ? -13.280 4.030 3.334 1.00 94.31 115 LEU A N 1
ATOM 840 C CA . LEU A 1 115 ? -12.723 3.174 2.286 1.00 94.31 115 LEU A CA 1
ATOM 841 C C . LEU A 1 115 ? -12.890 3.803 0.895 1.00 94.31 115 LEU A C 1
ATOM 843 O O . LEU A 1 115 ? -11.948 3.808 0.104 1.00 94.31 115 LEU A O 1
ATOM 847 N N . GLY A 1 116 ? -14.062 4.379 0.614 1.00 96.38 116 GLY A N 1
ATOM 848 C CA . GLY A 1 116 ? -14.312 5.118 -0.624 1.00 96.38 116 GLY A CA 1
ATOM 849 C C . GLY A 1 116 ? -13.421 6.357 -0.765 1.00 96.38 116 GLY A C 1
ATOM 850 O O . GLY A 1 116 ? -12.873 6.593 -1.838 1.00 96.38 116 GLY A O 1
ATOM 851 N N . LEU A 1 117 ? -13.221 7.111 0.321 1.00 97.44 117 LEU A N 1
ATOM 852 C CA . LEU A 1 117 ? -12.328 8.274 0.349 1.00 97.44 117 LEU A CA 1
ATOM 853 C C . LEU A 1 117 ? -10.866 7.880 0.123 1.00 97.44 117 LEU A C 1
ATOM 855 O O . LEU A 1 117 ? -10.194 8.529 -0.672 1.00 97.44 117 LEU A O 1
ATOM 859 N N . LEU A 1 118 ? -10.384 6.816 0.773 1.00 97.25 118 LEU A N 1
ATOM 860 C CA . LEU A 1 118 ? -9.032 6.294 0.557 1.00 97.25 118 LEU A CA 1
ATOM 861 C C . LEU A 1 118 ? -8.853 5.811 -0.877 1.00 97.25 118 LEU A C 1
ATOM 863 O O . LEU A 1 118 ? -7.873 6.168 -1.510 1.00 97.25 118 LEU A O 1
ATOM 867 N N . THR A 1 119 ? -9.825 5.072 -1.410 1.00 97.56 119 THR A N 1
ATOM 868 C CA . THR A 1 119 ? -9.800 4.595 -2.799 1.00 97.56 119 THR A CA 1
ATOM 869 C C . THR A 1 119 ? -9.727 5.763 -3.782 1.00 97.56 119 THR A C 1
ATOM 871 O O . THR A 1 119 ? -8.882 5.775 -4.673 1.00 97.56 119 THR A O 1
ATOM 874 N N . GLY A 1 120 ? -10.585 6.773 -3.604 1.00 97.75 120 GLY A N 1
ATOM 875 C CA . GLY A 1 120 ? -10.572 7.976 -4.433 1.00 97.75 120 GLY A CA 1
ATOM 876 C C . GLY A 1 120 ? -9.264 8.757 -4.307 1.00 97.75 120 GLY A C 1
ATOM 877 O O . GLY A 1 120 ? -8.733 9.214 -5.314 1.00 97.75 120 GLY A O 1
ATOM 878 N N . TYR A 1 121 ? -8.718 8.866 -3.092 1.00 97.94 121 TYR A N 1
ATOM 879 C CA . TYR A 1 121 ? -7.421 9.492 -2.857 1.00 97.94 121 TYR A CA 1
ATOM 880 C C . TYR A 1 121 ? -6.289 8.737 -3.554 1.00 97.94 121 TYR A C 1
ATOM 882 O O . TYR A 1 121 ? -5.501 9.377 -4.237 1.00 97.94 121 TYR A O 1
ATOM 890 N N . THR A 1 122 ? -6.235 7.407 -3.436 1.00 96.75 122 THR A N 1
ATOM 891 C CA . THR A 1 122 ? -5.224 6.560 -4.083 1.00 96.75 122 THR A CA 1
ATOM 89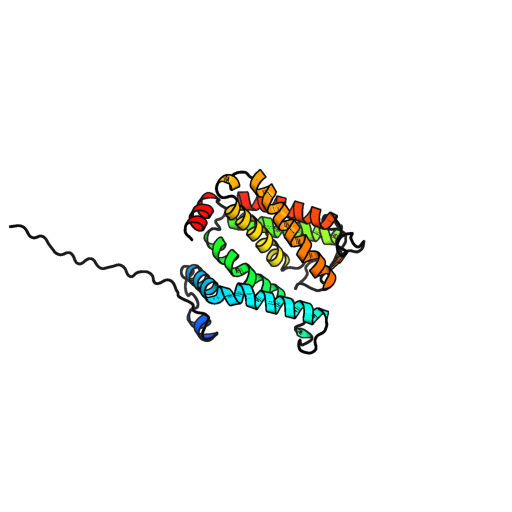2 C C . THR A 1 122 ? -5.204 6.780 -5.591 1.00 96.75 122 THR A C 1
ATOM 894 O O . THR A 1 122 ? -4.145 7.034 -6.147 1.00 96.75 122 THR A O 1
ATOM 897 N N . TYR A 1 123 ? -6.362 6.773 -6.255 1.00 97.50 123 TYR A N 1
ATOM 898 C CA . TYR A 1 123 ? -6.405 7.061 -7.690 1.00 97.50 123 TYR A CA 1
ATOM 899 C C . TYR A 1 123 ? -6.025 8.501 -8.025 1.00 97.50 123 TYR A C 1
ATOM 901 O O . TYR A 1 123 ? -5.325 8.732 -9.004 1.00 97.50 123 TYR A O 1
ATOM 909 N N . LEU A 1 124 ? -6.476 9.471 -7.227 1.00 96.69 124 LEU A N 1
ATOM 910 C CA . LEU A 1 124 ? -6.177 10.880 -7.461 1.00 96.69 124 LEU A CA 1
ATOM 911 C C . LEU A 1 124 ? -4.679 11.168 -7.339 1.00 96.69 124 LEU A C 1
ATOM 913 O O . LEU A 1 124 ? -4.115 11.816 -8.216 1.00 96.69 124 LEU A O 1
ATOM 917 N N . ILE A 1 125 ? -4.050 10.724 -6.250 1.00 97.00 125 ILE A N 1
ATOM 918 C CA . ILE A 1 125 ? -2.637 11.002 -5.992 1.00 97.00 125 ILE A CA 1
ATOM 919 C C . ILE A 1 125 ? -1.743 10.273 -6.990 1.00 97.00 125 ILE A C 1
ATOM 921 O O . ILE A 1 125 ? -0.774 10.857 -7.463 1.00 97.00 125 ILE A O 1
ATOM 925 N N . GLU A 1 126 ? -2.120 9.055 -7.380 1.00 96.06 126 GLU A N 1
ATOM 926 C CA . GLU A 1 126 ? -1.404 8.305 -8.402 1.00 96.06 126 GLU A CA 1
ATOM 927 C C . GLU A 1 126 ? -1.519 8.969 -9.767 1.00 96.06 126 GLU A C 1
ATOM 929 O O . GLU A 1 126 ? -0.515 9.167 -10.440 1.00 96.06 126 GLU A O 1
ATOM 934 N N . TYR A 1 127 ? -2.734 9.361 -10.162 1.00 95.69 127 TYR A N 1
ATOM 935 C CA . TYR A 1 127 ? -2.959 10.057 -11.421 1.00 95.69 127 TYR A CA 1
ATOM 936 C C . TYR A 1 127 ? -2.127 11.343 -11.493 1.00 95.69 127 TYR A C 1
ATOM 938 O O . TYR A 1 127 ? -1.502 11.627 -12.513 1.00 95.69 127 TYR A O 1
ATOM 946 N N . LEU A 1 128 ? -2.058 12.110 -10.400 1.00 96.06 128 LEU A N 1
ATOM 947 C CA . LEU A 1 128 ? -1.163 13.266 -10.308 1.00 96.06 128 LEU A CA 1
ATOM 948 C C . LEU A 1 128 ? 0.310 12.854 -10.430 1.00 96.06 128 LEU A C 1
ATOM 950 O O . LEU A 1 128 ? 1.050 13.513 -11.160 1.00 96.06 128 LEU A O 1
ATOM 954 N N . GLY A 1 129 ? 0.715 11.758 -9.789 1.00 95.44 129 GLY A N 1
ATOM 955 C CA . GLY A 1 129 ? 2.060 11.193 -9.879 1.00 95.44 129 GLY A CA 1
ATOM 956 C C . GLY A 1 129 ? 2.464 10.875 -11.316 1.00 95.44 129 GLY A C 1
ATOM 957 O O . GLY A 1 129 ? 3.442 11.433 -11.804 1.00 95.44 129 GLY A O 1
ATOM 958 N N . VAL A 1 130 ? 1.670 10.071 -12.025 1.00 94.06 130 VAL A N 1
ATOM 959 C CA . VAL A 1 130 ? 1.979 9.653 -13.404 1.00 94.06 130 VAL A CA 1
ATOM 960 C C . VAL A 1 130 ? 1.875 10.798 -14.417 1.00 94.06 130 VAL A C 1
ATOM 962 O O . VAL A 1 130 ? 2.580 10.798 -15.418 1.00 94.06 130 VAL A O 1
ATOM 965 N N . THR A 1 131 ? 1.012 11.796 -14.184 1.00 94.19 131 THR A N 1
ATOM 966 C CA . THR A 1 131 ? 0.821 12.906 -15.140 1.00 94.19 131 THR A CA 1
ATOM 967 C C . THR A 1 131 ? 1.728 14.108 -14.898 1.00 94.19 131 THR A C 1
ATOM 969 O O . THR A 1 131 ? 2.032 14.840 -15.839 1.00 94.19 131 THR A O 1
ATOM 972 N N . THR A 1 132 ? 2.141 14.354 -13.652 1.00 94.56 132 THR A N 1
ATOM 973 C CA . THR A 1 132 ? 2.897 15.563 -13.273 1.00 94.56 132 THR A CA 1
ATOM 974 C C . THR A 1 132 ? 4.239 15.274 -12.609 1.00 94.56 132 THR A C 1
ATOM 976 O O . THR A 1 132 ? 5.037 16.194 -12.434 1.00 94.56 132 THR A O 1
ATOM 979 N N . GLY A 1 133 ? 4.491 14.030 -12.202 1.00 93.56 133 GLY A N 1
ATOM 980 C CA . GLY A 1 133 ? 5.630 13.661 -11.367 1.00 93.56 133 GLY A CA 1
ATOM 981 C C . GLY A 1 133 ? 5.509 14.124 -9.912 1.00 93.56 133 GLY A C 1
ATOM 982 O O . GLY A 1 133 ? 6.457 13.991 -9.146 1.00 93.56 133 GLY A O 1
ATOM 983 N N . TRP A 1 134 ? 4.378 14.692 -9.486 1.00 95.12 134 TRP A N 1
ATOM 984 C CA . TRP A 1 134 ? 4.143 15.083 -8.095 1.00 95.12 134 TRP A CA 1
ATOM 985 C C . TRP A 1 134 ? 3.101 14.159 -7.444 1.00 95.12 134 TRP A C 1
ATOM 987 O O . TRP A 1 134 ? 2.062 13.921 -8.052 1.00 95.12 134 TRP A O 1
ATOM 997 N N . PRO A 1 135 ? 3.301 13.683 -6.199 1.00 95.31 135 PRO A N 1
ATOM 998 C CA . PRO A 1 135 ? 4.397 14.012 -5.285 1.00 95.31 135 PRO A CA 1
ATOM 999 C C . PRO A 1 135 ? 5.613 13.085 -5.402 1.00 95.31 135 PRO A C 1
ATOM 1001 O O . PRO A 1 135 ? 6.629 13.376 -4.780 1.00 95.31 135 PRO A O 1
ATOM 1004 N N . TYR A 1 136 ? 5.519 11.983 -6.151 1.00 93.88 136 TYR A N 1
ATOM 1005 C CA . TYR A 1 136 ? 6.488 10.890 -6.051 1.00 93.88 136 TYR A CA 1
ATOM 1006 C C . TYR A 1 136 ? 7.816 11.152 -6.781 1.00 93.88 136 TYR A C 1
ATOM 1008 O O . TYR A 1 136 ? 8.861 10.650 -6.388 1.00 93.88 136 TYR A O 1
ATOM 1016 N N . GLY A 1 137 ? 7.828 12.046 -7.762 1.00 93.88 137 GLY A N 1
ATOM 1017 C CA . GLY A 1 137 ? 8.844 12.119 -8.812 1.00 93.88 137 GLY A CA 1
ATOM 1018 C C . GLY A 1 137 ? 8.232 11.658 -10.135 1.00 93.88 137 GLY A C 1
ATOM 1019 O O . GLY A 1 137 ? 7.203 10.990 -10.131 1.00 93.88 137 GLY A O 1
ATOM 1020 N N . ALA A 1 138 ? 8.819 12.041 -11.269 1.00 93.62 138 ALA A N 1
ATOM 1021 C CA . ALA A 1 138 ? 8.398 11.506 -12.565 1.00 93.62 138 ALA A CA 1
ATOM 1022 C C . ALA A 1 138 ? 8.829 10.036 -12.663 1.00 93.62 138 ALA A C 1
ATOM 1024 O O . ALA A 1 138 ? 10.009 9.734 -12.456 1.00 93.62 138 ALA A O 1
ATOM 1025 N N . PHE A 1 139 ? 7.870 9.144 -12.911 1.00 93.81 139 PHE A N 1
ATOM 1026 C CA . PHE A 1 139 ? 8.103 7.709 -13.029 1.00 93.81 139 PHE A CA 1
ATOM 1027 C C . PHE A 1 139 ? 7.198 7.084 -14.087 1.00 93.81 139 PHE A C 1
ATOM 1029 O O . PHE A 1 139 ? 6.107 7.584 -14.368 1.00 93.81 139 PHE A O 1
ATOM 1036 N N . GLU A 1 140 ? 7.636 5.946 -14.614 1.00 92.31 140 GLU A N 1
ATOM 1037 C CA . GLU A 1 140 ? 6.895 5.151 -15.586 1.00 92.31 140 GLU A CA 1
ATOM 1038 C C . GLU A 1 140 ? 6.769 3.700 -15.113 1.00 92.31 140 GLU A C 1
ATOM 1040 O O . GLU A 1 140 ? 7.721 3.108 -14.600 1.00 92.31 140 GLU A O 1
ATOM 1045 N N . TYR A 1 141 ? 5.587 3.109 -15.307 1.00 92.31 141 TYR A N 1
ATOM 1046 C CA . TYR A 1 141 ? 5.348 1.693 -15.031 1.00 92.31 141 TYR A CA 1
ATOM 1047 C C . TYR A 1 141 ? 6.014 0.809 -16.093 1.00 92.31 141 TYR A C 1
ATOM 1049 O O . TYR A 1 141 ? 5.653 0.863 -17.269 1.00 92.31 141 TYR A O 1
ATOM 1057 N N . GLY A 1 142 ? 6.941 -0.052 -15.668 1.00 88.25 142 GLY A N 1
ATOM 1058 C CA . GLY A 1 142 ? 7.614 -1.033 -16.526 1.00 88.25 142 GLY A CA 1
ATOM 1059 C C . GLY A 1 142 ? 6.883 -2.376 -16.592 1.00 88.25 142 GLY A C 1
ATOM 1060 O O . GLY A 1 142 ? 6.779 -2.984 -17.658 1.00 88.25 142 GLY A O 1
ATOM 1061 N N . VAL A 1 143 ? 6.310 -2.820 -15.470 1.00 87.19 143 VAL A N 1
ATOM 1062 C CA . VAL A 1 143 ? 5.504 -4.046 -15.384 1.00 87.19 143 VAL A CA 1
ATOM 1063 C C . VAL A 1 143 ? 4.055 -3.681 -15.097 1.00 87.19 143 VAL A C 1
ATOM 1065 O O . VAL A 1 143 ? 3.744 -2.948 -14.159 1.00 87.19 143 VAL A O 1
ATOM 1068 N N . 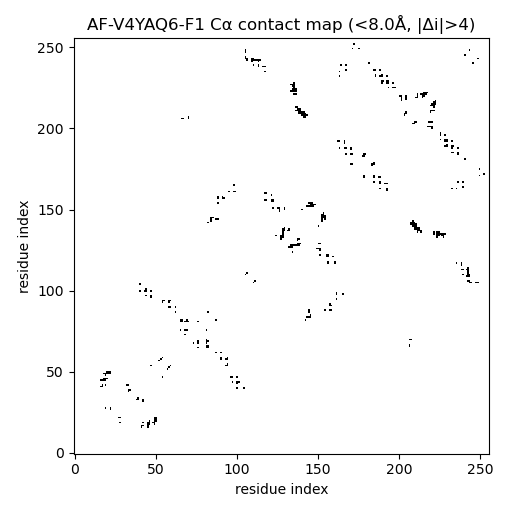SER A 1 144 ? 3.138 -4.234 -15.891 1.00 84.69 144 SER A N 1
ATOM 1069 C CA . SER A 1 144 ? 1.706 -4.068 -15.653 1.00 84.69 144 SER A CA 1
ATOM 1070 C C . SER A 1 144 ? 1.294 -4.767 -14.355 1.00 84.69 144 SER A C 1
ATOM 1072 O O . SER A 1 144 ? 1.474 -5.970 -14.198 1.00 84.69 144 SER A O 1
ATOM 1074 N N . LEU A 1 145 ? 0.665 -4.020 -13.446 1.00 86.50 145 LEU A N 1
ATOM 1075 C CA . LEU A 1 145 ? 0.048 -4.544 -12.220 1.00 86.50 145 LEU A CA 1
ATOM 1076 C C . LEU A 1 145 ? -1.419 -4.965 -12.425 1.00 86.50 145 LEU A C 1
ATOM 1078 O O . LEU A 1 145 ? -2.175 -5.139 -11.469 1.00 86.50 145 LEU A O 1
ATOM 1082 N N . GLY A 1 146 ? -1.830 -5.141 -13.682 1.00 88.06 146 GLY A N 1
ATOM 1083 C CA . GLY A 1 146 ? -3.180 -5.517 -14.079 1.00 88.06 146 GLY A CA 1
ATOM 1084 C C . GLY A 1 146 ? -3.762 -4.521 -15.077 1.00 88.06 146 GLY A C 1
ATOM 1085 O O . GLY A 1 146 ? -3.018 -3.779 -15.719 1.00 88.06 146 GLY A O 1
ATOM 1086 N N . PRO A 1 147 ? -5.095 -4.494 -15.237 1.00 91.25 147 PRO A N 1
ATOM 1087 C CA . PRO A 1 147 ? -5.747 -3.501 -16.079 1.00 91.25 147 PRO A CA 1
ATOM 1088 C C . PRO A 1 147 ? -5.333 -2.083 -15.664 1.00 91.25 147 PRO A C 1
ATOM 1090 O O . PRO A 1 147 ? -5.524 -1.699 -14.510 1.00 91.25 147 PRO A O 1
ATOM 1093 N N . MET A 1 148 ? -4.764 -1.325 -16.601 1.00 91.00 148 MET A N 1
ATOM 1094 C CA . MET A 1 148 ? -4.362 0.069 -16.398 1.00 91.00 148 MET A CA 1
ATOM 1095 C C . MET A 1 148 ? -5.454 0.991 -16.949 1.00 91.00 148 MET A C 1
ATOM 1097 O O . MET A 1 148 ? -5.973 0.751 -18.041 1.00 91.00 148 MET A O 1
ATOM 1101 N N . VAL A 1 149 ? -5.787 2.048 -16.216 1.00 90.69 149 VAL A N 1
ATOM 1102 C CA . VAL A 1 149 ? -6.716 3.106 -16.629 1.00 90.69 149 VAL A CA 1
ATOM 1103 C C . VAL A 1 149 ? -5.942 4.414 -16.602 1.00 90.69 149 VAL A C 1
ATOM 1105 O O . VAL A 1 149 ? -5.482 4.824 -15.543 1.00 90.69 149 VAL A O 1
ATOM 1108 N N . ASP A 1 150 ? -5.736 5.026 -17.769 1.00 88.25 150 ASP A N 1
ATOM 1109 C CA . ASP A 1 150 ? -4.942 6.255 -17.924 1.00 88.25 150 ASP A CA 1
ATOM 1110 C C . ASP A 1 150 ? -3.550 6.181 -17.257 1.00 88.25 150 ASP A C 1
ATOM 1112 O O . ASP A 1 150 ? -3.086 7.128 -16.630 1.00 88.25 150 ASP A O 1
ATOM 1116 N N . GLY A 1 151 ? -2.888 5.022 -17.368 1.00 87.19 151 GLY A N 1
ATOM 1117 C CA . GLY A 1 151 ? -1.566 4.767 -16.777 1.00 87.19 151 GLY A CA 1
ATOM 1118 C C . GLY A 1 151 ? -1.586 4.326 -15.309 1.00 87.19 151 GLY A C 1
ATOM 1119 O O . GLY A 1 151 ? -0.547 3.936 -14.788 1.00 87.19 151 GLY A O 1
ATOM 1120 N N . VAL A 1 152 ? -2.754 4.312 -14.661 1.00 92.44 152 VAL A N 1
ATOM 1121 C CA . VAL A 1 152 ? -2.916 3.936 -13.250 1.00 92.44 152 VAL A CA 1
ATOM 1122 C C . VAL A 1 152 ? -3.457 2.504 -13.113 1.00 92.44 152 VAL A C 1
ATOM 1124 O O . VAL A 1 152 ? -4.473 2.178 -13.736 1.00 92.44 152 VAL A O 1
ATOM 1127 N N . PRO A 1 153 ? -2.860 1.629 -12.281 1.00 93.19 153 PRO A N 1
ATOM 1128 C CA . PRO A 1 153 ? -3.383 0.282 -12.060 1.00 93.19 153 PRO A CA 1
ATOM 1129 C C . PRO A 1 153 ? -4.762 0.282 -11.386 1.00 93.19 153 PRO A C 1
ATOM 1131 O O . PRO A 1 153 ? -4.940 0.828 -10.298 1.00 93.19 153 PRO A O 1
ATOM 1134 N N . ALA A 1 154 ? -5.734 -0.438 -11.951 1.00 94.00 154 ALA A N 1
ATOM 1135 C CA . ALA A 1 154 ? -7.064 -0.599 -11.348 1.00 94.00 154 ALA A CA 1
ATOM 1136 C C . ALA A 1 154 ? -7.042 -1.373 -10.012 1.00 94.00 154 ALA A C 1
ATOM 1138 O O . ALA A 1 154 ? -7.988 -1.321 -9.231 1.00 94.00 154 ALA A O 1
ATOM 1139 N N . ALA A 1 155 ? -5.969 -2.117 -9.740 1.00 93.69 155 ALA A N 1
ATOM 1140 C CA . ALA A 1 155 ? -5.773 -2.816 -8.474 1.00 93.69 155 ALA A CA 1
ATOM 1141 C C . ALA A 1 155 ? -5.020 -1.976 -7.428 1.00 93.69 155 ALA A C 1
ATOM 1143 O O . ALA A 1 155 ? -4.820 -2.450 -6.313 1.00 93.69 155 ALA A O 1
ATOM 1144 N N . LEU A 1 156 ? -4.629 -0.732 -7.734 1.00 94.44 156 LEU A N 1
ATOM 1145 C CA . LEU A 1 156 ? -3.807 0.093 -6.844 1.00 94.44 156 LEU A CA 1
ATOM 1146 C C . LEU A 1 156 ? -4.347 0.223 -5.404 1.00 94.44 156 LEU A C 1
ATOM 1148 O O . LEU A 1 156 ? -3.569 0.046 -4.461 1.00 94.44 156 LEU A O 1
ATOM 1152 N N . PRO A 1 157 ? -5.663 0.424 -5.177 1.00 95.50 157 PRO A N 1
ATOM 1153 C CA . PRO A 1 157 ? -6.212 0.468 -3.822 1.00 95.50 157 PRO A CA 1
ATOM 1154 C C . PRO A 1 157 ? -5.992 -0.825 -3.023 1.00 95.50 157 PRO A C 1
ATOM 1156 O O . PRO A 1 157 ? -5.865 -0.771 -1.801 1.00 95.50 157 PRO A O 1
ATOM 1159 N N . VAL A 1 158 ? -5.916 -1.981 -3.692 1.00 94.44 158 VAL A N 1
ATOM 1160 C CA . VAL A 1 158 ? -5.673 -3.288 -3.057 1.00 94.44 158 VAL A CA 1
ATOM 1161 C C . VAL A 1 158 ? -4.244 -3.393 -2.525 1.00 94.44 158 VAL A C 1
ATOM 1163 O O . VAL A 1 158 ? -4.029 -4.051 -1.512 1.00 94.44 158 VAL A O 1
ATOM 1166 N N . PHE A 1 159 ? -3.276 -2.724 -3.154 1.00 93.69 159 PHE A N 1
ATOM 1167 C CA . PHE A 1 159 ? -1.895 -2.684 -2.668 1.00 93.69 159 PHE A CA 1
ATOM 1168 C C . PHE A 1 159 ? -1.723 -1.653 -1.543 1.00 93.69 159 PHE A C 1
ATOM 1170 O O . PHE A 1 159 ? -1.113 -1.943 -0.515 1.00 93.69 159 PHE A O 1
ATOM 1177 N N . PHE A 1 160 ? -2.305 -0.462 -1.707 1.00 95.50 160 PHE A N 1
ATOM 1178 C CA . PHE A 1 160 ? -2.074 0.661 -0.797 1.00 95.50 160 PHE A CA 1
ATOM 1179 C C . PHE A 1 160 ? -2.892 0.595 0.501 1.00 95.50 160 PHE A C 1
ATOM 1181 O O . PHE A 1 160 ? -2.353 0.799 1.590 1.00 95.50 160 PHE A O 1
ATOM 1188 N N . ILE A 1 161 ? -4.199 0.321 0.419 1.00 95.75 161 ILE A N 1
ATOM 1189 C CA . ILE A 1 161 ? -5.100 0.449 1.576 1.00 95.75 161 ILE A CA 1
ATOM 1190 C C . ILE A 1 161 ? -4.740 -0.540 2.693 1.00 95.75 161 ILE A C 1
ATOM 1192 O O . ILE A 1 161 ? -4.647 -0.103 3.844 1.00 95.75 161 ILE A O 1
ATOM 1196 N N . PRO A 1 162 ? -4.481 -1.835 2.414 1.00 95.12 162 PRO A N 1
ATOM 1197 C CA . PRO A 1 162 ? -4.047 -2.763 3.451 1.00 95.12 162 PRO A CA 1
ATOM 1198 C C . PRO A 1 162 ? -2.751 -2.348 4.144 1.00 95.12 162 PRO A C 1
ATOM 1200 O O . PRO A 1 162 ? -2.628 -2.539 5.352 1.00 95.12 162 PRO A O 1
ATOM 1203 N N . LEU A 1 163 ? -1.808 -1.752 3.411 1.00 95.38 163 LEU A N 1
ATOM 1204 C CA . LEU A 1 163 ? -0.535 -1.285 3.957 1.00 95.38 163 LEU A CA 1
ATOM 1205 C C . LEU A 1 163 ? -0.760 -0.180 4.995 1.00 95.38 163 LEU A C 1
ATOM 1207 O O . LEU A 1 163 ? -0.328 -0.313 6.143 1.00 95.38 163 LEU A O 1
ATOM 1211 N N . VAL A 1 164 ? -1.483 0.885 4.632 1.00 95.94 164 VAL A N 1
ATOM 1212 C CA . VAL A 1 164 ? -1.725 2.005 5.560 1.00 95.94 164 VAL A CA 1
ATOM 1213 C C . VAL A 1 164 ? -2.648 1.621 6.713 1.00 95.94 164 VAL A C 1
ATOM 1215 O O . VAL A 1 164 ? -2.461 2.099 7.832 1.00 95.94 164 VAL A O 1
ATOM 1218 N N . LEU A 1 165 ? -3.612 0.729 6.473 1.00 94.31 165 LEU A N 1
ATOM 1219 C CA . LEU A 1 165 ? -4.498 0.224 7.513 1.00 94.31 165 LEU A CA 1
ATOM 1220 C C . LEU A 1 165 ? -3.730 -0.641 8.519 1.00 94.31 165 LEU A C 1
ATOM 1222 O O . LEU A 1 165 ? -3.874 -0.423 9.717 1.00 94.31 165 LEU A O 1
ATOM 1226 N N . ASN A 1 166 ? -2.842 -1.534 8.070 1.00 94.50 166 ASN A N 1
ATOM 1227 C CA . ASN A 1 166 ? -1.962 -2.293 8.964 1.00 94.50 166 ASN A CA 1
ATOM 1228 C C . ASN A 1 166 ? -1.058 -1.379 9.800 1.00 94.50 166 ASN A C 1
ATOM 1230 O O . ASN A 1 166 ? -0.952 -1.576 11.008 1.00 94.50 166 ASN A O 1
ATOM 1234 N N . ALA A 1 167 ? -0.453 -0.350 9.197 1.00 95.31 167 ALA A N 1
ATOM 1235 C CA . ALA A 1 167 ? 0.359 0.619 9.936 1.00 95.31 167 ALA A CA 1
ATOM 1236 C C . ALA A 1 167 ? -0.462 1.363 11.007 1.00 95.31 167 ALA A C 1
ATOM 1238 O O . ALA A 1 167 ? 0.007 1.573 12.128 1.00 95.31 167 ALA A O 1
ATOM 1239 N N . TYR A 1 168 ? -1.710 1.719 10.690 1.00 94.56 168 TYR A N 1
ATOM 1240 C CA . TYR A 1 168 ? -2.634 2.344 11.635 1.00 94.56 168 TYR A CA 1
ATOM 1241 C C . TYR A 1 168 ? -3.039 1.396 12.772 1.00 94.56 168 TYR A C 1
ATOM 1243 O O . TYR A 1 168 ? -2.971 1.780 13.937 1.00 94.56 168 TYR A O 1
ATOM 1251 N N . LEU A 1 169 ? -3.404 0.148 12.467 1.00 91.75 169 LEU A N 1
ATOM 1252 C CA . LEU A 1 169 ? -3.755 -0.862 13.471 1.00 91.75 169 LEU A CA 1
ATOM 1253 C C . LEU A 1 169 ? -2.572 -1.185 14.388 1.00 91.75 169 LEU A C 1
ATOM 1255 O O . LEU A 1 169 ? -2.734 -1.228 15.606 1.00 91.75 169 LEU A O 1
ATOM 1259 N N . LEU A 1 170 ? -1.373 -1.331 13.819 1.00 92.38 170 LEU A N 1
ATOM 1260 C CA . LEU A 1 170 ? -0.138 -1.498 14.579 1.00 92.38 170 LEU A CA 1
ATOM 1261 C C . LEU A 1 170 ? 0.092 -0.309 15.517 1.00 92.38 170 LEU A C 1
ATOM 1263 O O . LEU A 1 170 ? 0.429 -0.503 16.681 1.00 92.38 170 LEU A O 1
ATOM 1267 N N . CYS A 1 171 ? -0.140 0.921 15.051 1.00 93.56 171 CYS A N 1
ATOM 1268 C CA . CYS A 1 171 ? -0.068 2.101 15.907 1.00 93.56 171 CYS A CA 1
ATOM 1269 C C . CYS A 1 171 ? -1.050 2.021 17.083 1.00 93.56 171 CYS A C 1
ATOM 1271 O O . CYS A 1 171 ? -0.660 2.337 18.207 1.00 93.56 171 CYS A O 1
ATOM 1273 N N . LEU A 1 172 ? -2.305 1.624 16.853 1.00 90.69 172 LEU A N 1
ATOM 1274 C CA . LEU A 1 172 ? -3.292 1.495 17.930 1.00 90.69 172 LEU A CA 1
ATOM 1275 C C . LEU A 1 172 ? -2.863 0.441 18.960 1.00 90.69 172 LEU A C 1
ATOM 1277 O O . LEU A 1 172 ? -2.919 0.707 20.160 1.00 90.69 172 LEU A O 1
ATOM 1281 N N . LEU A 1 173 ? -2.364 -0.705 18.491 1.00 89.88 173 LEU A N 1
ATOM 1282 C CA . LEU A 1 173 ? -1.847 -1.784 19.334 1.00 89.88 173 LEU A CA 1
ATOM 1283 C C . LEU A 1 173 ? -0.636 -1.352 20.171 1.00 89.88 173 LEU A C 1
ATOM 1285 O O . LEU A 1 173 ? -0.568 -1.650 21.359 1.00 89.88 173 LEU A O 1
ATOM 1289 N N . LEU A 1 174 ? 0.314 -0.630 19.571 1.00 90.69 174 LEU A N 1
ATOM 1290 C CA . LEU A 1 174 ? 1.531 -0.187 20.256 1.00 90.69 174 LEU A CA 1
ATOM 1291 C C . LEU A 1 174 ? 1.267 0.924 21.277 1.00 90.69 174 LEU A C 1
ATOM 1293 O O . LEU A 1 174 ? 1.934 0.985 22.311 1.00 90.69 174 LEU A O 1
ATOM 1297 N N . LEU A 1 175 ? 0.345 1.843 20.977 1.00 89.12 175 LEU A N 1
ATOM 1298 C CA . LEU A 1 175 ? 0.132 3.031 21.805 1.00 89.12 175 LEU A CA 1
ATOM 1299 C C . LEU A 1 175 ? -0.938 2.831 22.883 1.00 89.12 175 LEU A C 1
ATOM 1301 O O . LEU A 1 175 ? -0.902 3.563 23.880 1.00 89.12 175 LEU A O 1
ATOM 1305 N N . GLY A 1 176 ? -1.861 1.879 22.710 1.00 86.00 176 GLY A N 1
ATOM 1306 C CA . GLY A 1 176 ? -2.981 1.680 23.631 1.00 86.00 176 GLY A CA 1
ATOM 1307 C C . GLY A 1 176 ? -3.763 2.982 23.827 1.00 86.00 176 GLY A C 1
ATOM 1308 O O . GLY A 1 176 ? -3.996 3.730 22.877 1.00 86.00 176 GLY A O 1
ATOM 1309 N N . ASP A 1 177 ? -4.039 3.337 25.082 1.00 82.88 177 ASP A N 1
ATOM 1310 C CA . ASP A 1 177 ? -4.725 4.584 25.462 1.00 82.88 177 ASP A CA 1
ATOM 1311 C C . ASP A 1 177 ? -4.078 5.858 24.884 1.00 82.88 177 ASP A C 1
ATOM 1313 O O . ASP A 1 177 ? -4.758 6.846 24.588 1.00 82.88 177 ASP A O 1
ATOM 1317 N N . ARG A 1 178 ? -2.751 5.860 24.674 1.00 84.25 178 ARG A N 1
ATOM 1318 C CA . ARG A 1 178 ? -2.037 7.024 24.110 1.00 84.25 178 ARG A CA 1
ATOM 1319 C C . ARG A 1 178 ? -2.417 7.287 22.659 1.00 84.25 178 ARG A C 1
ATOM 1321 O O . ARG A 1 178 ? -2.216 8.402 22.170 1.00 84.25 178 ARG A O 1
ATOM 1328 N N . ALA A 1 179 ? -2.983 6.294 21.977 1.00 84.06 179 ALA A N 1
ATOM 1329 C CA . ALA A 1 179 ? -3.407 6.434 20.600 1.00 84.06 179 ALA A CA 1
ATOM 1330 C C . ALA A 1 179 ? -4.602 7.379 20.452 1.00 84.06 179 ALA A C 1
ATOM 1332 O O . ALA A 1 179 ? -4.897 7.744 19.324 1.00 84.06 179 ALA A O 1
ATOM 1333 N N . GLY A 1 180 ? -5.251 7.838 21.534 1.00 82.19 180 GLY A N 1
ATOM 1334 C CA . GLY A 1 180 ? -6.293 8.871 21.468 1.00 82.19 180 GLY A CA 1
ATOM 1335 C C . GLY A 1 180 ? -5.799 10.204 20.881 1.00 82.19 180 GLY A C 1
ATOM 1336 O O . GLY A 1 180 ? -6.564 10.929 20.239 1.00 82.19 180 GLY A O 1
ATOM 1337 N N . SER A 1 181 ? -4.500 10.506 21.000 1.00 89.62 181 SER A N 1
ATOM 1338 C CA . SER A 1 181 ? -3.893 11.690 20.384 1.00 89.62 181 SER A CA 1
ATOM 1339 C C . SER A 1 181 ? -3.617 11.477 18.895 1.00 89.62 181 SER A C 1
ATOM 1341 O O . SER A 1 181 ? -2.780 10.657 18.514 1.00 89.62 181 SER A O 1
ATOM 1343 N N . ARG A 1 182 ? -4.241 12.295 18.036 1.00 90.94 182 ARG A N 1
ATOM 1344 C CA . ARG A 1 182 ? -3.960 12.298 16.588 1.00 90.94 182 ARG A CA 1
ATOM 1345 C C . ARG A 1 182 ? -2.491 12.565 16.279 1.00 90.94 182 ARG A C 1
ATOM 1347 O O . ARG A 1 182 ? -1.952 11.973 15.351 1.00 90.94 182 ARG A O 1
ATOM 1354 N N . LEU A 1 183 ? -1.836 13.421 17.061 1.00 93.44 183 LEU A N 1
ATOM 1355 C CA . LEU A 1 183 ? -0.415 13.705 16.877 1.00 93.44 183 LEU A CA 1
ATOM 1356 C C . LEU A 1 183 ? 0.441 12.465 17.162 1.00 93.44 183 LEU A C 1
ATOM 1358 O O . LEU A 1 183 ? 1.378 12.198 16.418 1.00 93.44 183 LEU A O 1
ATOM 1362 N N . ALA A 1 184 ? 0.084 11.683 18.186 1.00 93.38 184 ALA A N 1
ATOM 1363 C CA . ALA A 1 184 ? 0.770 10.430 18.485 1.00 93.38 184 ALA A CA 1
ATOM 1364 C C . ALA A 1 184 ? 0.567 9.400 17.362 1.00 93.38 184 ALA A C 1
ATOM 1366 O O . ALA A 1 184 ? 1.530 8.766 16.943 1.00 93.38 184 ALA A O 1
ATOM 1367 N N . ARG A 1 185 ? -0.651 9.303 16.806 1.00 95.00 185 ARG A N 1
ATOM 1368 C CA . ARG A 1 185 ? -0.922 8.440 15.644 1.00 95.00 185 ARG A CA 1
ATOM 1369 C C . ARG A 1 185 ? -0.111 8.849 14.418 1.00 95.00 185 ARG A C 1
ATOM 1371 O O . ARG A 1 185 ? 0.546 8.008 13.817 1.00 95.00 185 ARG A O 1
ATOM 1378 N N . LEU A 1 186 ? -0.090 10.138 14.075 1.00 96.62 186 LEU A N 1
ATOM 1379 C CA . LEU A 1 186 ? 0.718 10.650 12.960 1.00 96.62 186 LEU A CA 1
ATOM 1380 C C . LEU A 1 186 ? 2.213 10.362 13.160 1.00 96.62 186 LEU A C 1
ATOM 1382 O O . LEU A 1 186 ? 2.872 9.911 12.228 1.00 96.62 186 LEU A O 1
ATOM 1386 N N . ALA A 1 187 ? 2.728 10.560 14.378 1.00 96.31 187 ALA A N 1
ATOM 1387 C CA . ALA A 1 187 ? 4.133 10.333 14.714 1.00 96.31 187 ALA A CA 1
ATOM 1388 C C . ALA A 1 187 ? 4.578 8.864 14.605 1.00 96.31 187 ALA A C 1
ATOM 1390 O O . ALA A 1 187 ? 5.775 8.605 14.565 1.00 96.31 187 ALA A O 1
ATOM 1391 N N . VAL A 1 188 ? 3.642 7.914 14.554 1.00 96.75 188 VAL A N 1
ATOM 1392 C CA . VAL A 1 188 ? 3.930 6.474 14.458 1.00 96.75 188 VAL A CA 1
ATOM 1393 C C . VAL A 1 188 ? 3.604 5.940 13.069 1.00 96.75 188 VAL A C 1
ATOM 1395 O O . VAL A 1 188 ? 4.426 5.258 12.463 1.00 96.75 188 VAL A O 1
ATOM 1398 N N . VAL A 1 189 ? 2.430 6.283 12.534 1.00 97.81 189 VAL A N 1
ATOM 1399 C CA . VAL A 1 189 ? 1.965 5.771 11.239 1.00 97.81 189 VAL A CA 1
ATOM 1400 C C . VAL A 1 189 ? 2.801 6.326 10.090 1.00 97.81 189 VAL A C 1
ATOM 1402 O O . VAL A 1 189 ? 3.157 5.560 9.202 1.00 97.81 189 VAL A O 1
ATOM 1405 N N . ILE A 1 190 ? 3.160 7.617 10.103 1.00 98.12 190 ILE A N 1
ATOM 1406 C CA . ILE A 1 190 ? 3.959 8.204 9.014 1.00 98.12 190 ILE A CA 1
ATOM 1407 C C . ILE A 1 190 ? 5.331 7.517 8.915 1.00 98.12 190 ILE A C 1
ATOM 1409 O O . ILE A 1 190 ? 5.640 7.018 7.833 1.00 98.12 190 ILE A O 1
ATOM 1413 N N . PRO A 1 191 ? 6.137 7.402 9.994 1.00 97.81 191 PRO A N 1
ATOM 1414 C CA . PRO A 1 191 ? 7.395 6.668 9.913 1.00 97.81 191 PRO A CA 1
ATOM 1415 C C . PRO A 1 191 ? 7.220 5.198 9.543 1.00 97.81 191 PRO A C 1
ATOM 1417 O O . PRO A 1 191 ? 8.035 4.689 8.785 1.00 97.81 191 PRO A O 1
ATOM 1420 N N . ALA A 1 192 ? 6.177 4.515 10.029 1.00 97.62 192 ALA A N 1
ATOM 1421 C CA . ALA A 1 192 ? 5.931 3.116 9.677 1.00 97.62 192 ALA A CA 1
ATOM 1422 C C . ALA A 1 192 ? 5.670 2.939 8.171 1.00 97.62 192 ALA A C 1
ATOM 1424 O O . ALA A 1 192 ? 6.277 2.078 7.540 1.00 97.62 192 ALA A O 1
ATOM 1425 N N . VAL A 1 193 ? 4.820 3.789 7.587 1.00 98.06 193 VAL A N 1
ATOM 1426 C CA . VAL A 1 193 ? 4.510 3.764 6.151 1.00 98.06 193 VAL A CA 1
ATOM 1427 C C . VAL A 1 193 ? 5.736 4.130 5.312 1.00 98.06 193 VAL A C 1
ATOM 1429 O O . VAL A 1 193 ? 6.059 3.411 4.375 1.00 98.06 193 VAL A O 1
ATOM 1432 N N . VAL A 1 194 ? 6.468 5.187 5.678 1.00 97.88 194 VAL A N 1
ATOM 1433 C CA . VAL A 1 194 ? 7.695 5.587 4.963 1.00 97.88 194 VAL A CA 1
ATOM 1434 C C . VAL A 1 194 ? 8.799 4.533 5.103 1.00 97.88 194 VAL A C 1
ATOM 1436 O O . VAL A 1 194 ? 9.539 4.291 4.160 1.00 97.88 194 VAL A O 1
ATOM 1439 N N . THR A 1 195 ? 8.910 3.859 6.251 1.00 97.12 195 THR A N 1
ATOM 1440 C CA . THR A 1 195 ? 9.865 2.749 6.431 1.00 97.12 195 THR A CA 1
ATOM 1441 C C . THR A 1 195 ? 9.510 1.563 5.542 1.00 97.12 195 THR A C 1
ATOM 1443 O O . THR A 1 195 ? 10.405 0.918 5.006 1.00 97.12 195 THR A O 1
ATOM 1446 N N . MET A 1 196 ? 8.217 1.283 5.365 1.00 96.38 196 MET A N 1
ATOM 1447 C CA . MET A 1 196 ? 7.769 0.254 4.433 1.00 96.38 196 MET A CA 1
ATOM 1448 C C . MET A 1 196 ? 8.150 0.619 2.991 1.00 96.38 196 MET A C 1
ATOM 1450 O O . MET A 1 196 ? 8.714 -0.209 2.284 1.00 96.38 196 MET A O 1
ATOM 1454 N N . ASP A 1 197 ? 7.913 1.865 2.585 1.00 96.56 197 ASP A N 1
ATOM 1455 C CA . ASP A 1 197 ? 8.290 2.394 1.268 1.00 96.56 197 ASP A CA 1
ATOM 1456 C C . ASP A 1 197 ? 9.810 2.343 1.021 1.00 96.56 197 ASP A C 1
ATOM 1458 O O . ASP A 1 197 ? 10.260 1.855 -0.012 1.00 96.56 197 ASP A O 1
ATOM 1462 N N . LEU A 1 198 ? 10.625 2.685 2.026 1.00 96.00 198 LEU A N 1
ATOM 1463 C CA . LEU A 1 198 ? 12.090 2.543 1.986 1.00 96.00 198 LEU A CA 1
ATOM 1464 C C . LEU A 1 198 ? 12.575 1.107 1.713 1.00 96.00 198 LEU A C 1
ATOM 1466 O O . LEU A 1 198 ? 13.746 0.915 1.393 1.00 96.00 198 LEU A O 1
ATOM 1470 N N . VAL A 1 199 ? 11.718 0.098 1.858 1.00 95.25 199 VAL A N 1
ATOM 1471 C CA . VAL A 1 199 ? 12.025 -1.296 1.510 1.00 95.25 199 VAL A CA 1
ATOM 1472 C C . VAL A 1 199 ? 11.352 -1.699 0.198 1.00 95.25 199 VAL A C 1
ATOM 1474 O O . VAL A 1 199 ? 11.978 -2.360 -0.630 1.00 95.25 199 VAL A O 1
ATOM 1477 N N . LEU A 1 200 ? 10.089 -1.314 0.008 1.00 94.75 200 LEU A N 1
ATOM 1478 C CA . LEU A 1 200 ? 9.279 -1.708 -1.143 1.00 94.75 200 LEU A CA 1
ATOM 1479 C C . LEU A 1 200 ? 9.755 -1.066 -2.444 1.00 94.75 200 LEU A C 1
ATOM 1481 O O . LEU A 1 200 ? 9.953 -1.784 -3.423 1.00 94.75 200 LEU A O 1
ATOM 1485 N N . ASP A 1 201 ? 9.967 0.248 -2.456 1.00 95.44 201 ASP A N 1
ATOM 1486 C CA . ASP A 1 201 ? 10.274 0.986 -3.681 1.00 95.44 201 ASP A CA 1
ATOM 1487 C C . ASP A 1 201 ? 11.625 0.584 -4.292 1.00 95.44 201 ASP A C 1
ATOM 1489 O O . ASP A 1 201 ? 11.660 0.272 -5.483 1.00 95.44 201 ASP A O 1
ATOM 1493 N N . PRO A 1 202 ? 12.724 0.460 -3.519 1.00 95.56 202 PRO A N 1
ATOM 1494 C CA . PRO A 1 202 ? 13.981 -0.073 -4.045 1.00 95.56 202 PRO A CA 1
ATOM 1495 C C . PRO A 1 202 ? 13.842 -1.464 -4.670 1.00 95.56 202 PRO A C 1
ATOM 1497 O O . PRO A 1 202 ? 14.448 -1.750 -5.705 1.00 95.56 202 PRO A O 1
ATOM 1500 N N . ALA A 1 203 ? 13.040 -2.339 -4.054 1.00 94.62 203 ALA A N 1
ATOM 1501 C CA . ALA A 1 203 ? 12.788 -3.673 -4.584 1.00 94.62 203 ALA A CA 1
ATOM 1502 C C . ALA A 1 203 ? 11.967 -3.608 -5.879 1.00 94.62 203 ALA A C 1
ATOM 1504 O O . ALA A 1 203 ? 12.285 -4.305 -6.838 1.00 94.62 203 ALA A O 1
ATOM 1505 N N . ALA A 1 204 ? 10.948 -2.752 -5.933 1.00 95.25 204 ALA A N 1
ATOM 1506 C CA . ALA A 1 204 ? 10.109 -2.574 -7.109 1.00 95.25 204 ALA A CA 1
ATOM 1507 C C . ALA A 1 204 ? 10.885 -1.993 -8.300 1.00 95.25 204 ALA A C 1
ATOM 1509 O O . ALA A 1 204 ? 10.766 -2.521 -9.407 1.00 95.25 204 ALA A O 1
ATOM 1510 N N . VAL A 1 205 ? 11.737 -0.990 -8.062 1.00 95.88 205 VAL A N 1
ATOM 1511 C CA . VAL A 1 205 ? 12.653 -0.435 -9.071 1.00 95.88 205 VAL A CA 1
ATOM 1512 C C . VAL A 1 205 ? 13.621 -1.509 -9.568 1.00 95.88 205 VAL A C 1
ATOM 1514 O O . VAL A 1 205 ? 13.757 -1.712 -10.772 1.00 95.88 205 VAL A O 1
ATOM 1517 N N . SER A 1 206 ? 14.225 -2.277 -8.655 1.00 93.94 206 SER A N 1
ATOM 1518 C CA . SER A 1 206 ? 15.158 -3.358 -9.014 1.00 93.94 206 SER A CA 1
ATOM 1519 C C . SER A 1 206 ? 14.497 -4.482 -9.821 1.00 93.94 206 SER A C 1
ATOM 1521 O O . SER A 1 206 ? 15.139 -5.101 -10.666 1.00 93.94 206 SER A O 1
ATOM 1523 N N . LEU A 1 207 ? 13.215 -4.755 -9.566 1.00 94.00 207 LEU A N 1
ATOM 1524 C CA . LEU A 1 207 ? 12.418 -5.749 -10.290 1.00 94.00 207 LEU A CA 1
ATOM 1525 C C . LEU A 1 207 ? 11.787 -5.191 -11.580 1.00 94.00 207 LEU A C 1
ATOM 1527 O O . LEU A 1 207 ? 11.136 -5.942 -12.303 1.00 94.00 207 LEU A O 1
ATOM 1531 N N . GLY A 1 208 ? 11.972 -3.900 -11.876 1.00 93.44 208 GLY A N 1
ATOM 1532 C CA . GLY A 1 208 ? 11.465 -3.247 -13.083 1.00 93.44 208 GLY A CA 1
ATOM 1533 C C . GLY A 1 208 ? 9.972 -2.914 -13.056 1.00 93.44 208 GLY A C 1
ATOM 1534 O O . GLY A 1 208 ? 9.391 -2.667 -14.112 1.00 93.44 208 GLY A O 1
ATOM 1535 N N . PHE A 1 209 ? 9.329 -2.899 -11.883 1.00 93.50 209 PHE A N 1
ATOM 1536 C CA . PHE A 1 209 ? 7.917 -2.518 -11.783 1.00 93.50 209 PHE A CA 1
ATOM 1537 C C . PHE A 1 209 ?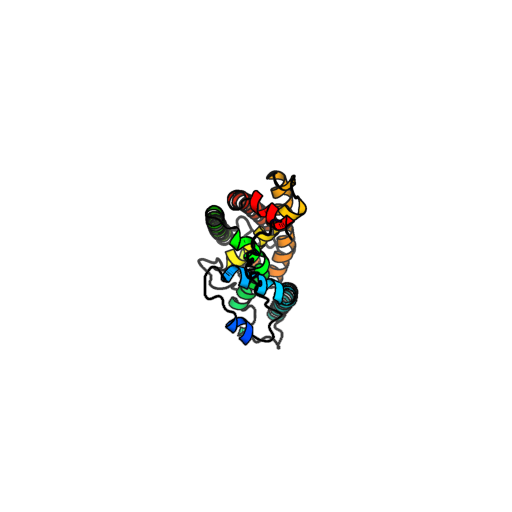 7.678 -1.075 -12.213 1.00 93.50 209 PHE A C 1
ATOM 1539 O O . PHE A 1 209 ? 6.720 -0.806 -12.938 1.00 93.50 209 PHE A O 1
ATOM 1546 N N . TRP A 1 210 ? 8.573 -0.177 -11.818 1.00 94.75 210 TRP A N 1
ATOM 1547 C CA . TRP A 1 210 ? 8.631 1.196 -12.295 1.00 94.75 210 TRP A CA 1
ATOM 1548 C C . TRP A 1 210 ? 10.068 1.700 -12.294 1.00 94.75 210 TRP A C 1
ATOM 1550 O O . TRP A 1 210 ? 10.936 1.149 -11.617 1.00 94.75 210 TRP A O 1
ATOM 1560 N N . ALA A 1 211 ? 10.309 2.757 -13.058 1.00 95.06 211 ALA A N 1
ATOM 1561 C CA . ALA A 1 211 ? 11.569 3.481 -13.066 1.00 95.06 211 ALA A CA 1
ATOM 1562 C C . ALA A 1 211 ? 11.296 4.977 -12.915 1.00 95.06 211 ALA A C 1
ATOM 1564 O O . ALA A 1 211 ? 10.316 5.485 -13.454 1.00 95.06 211 ALA A O 1
ATOM 1565 N N . TYR A 1 212 ? 12.165 5.669 -12.180 1.00 95.00 212 TYR A N 1
ATOM 1566 C CA . TYR A 1 212 ? 12.116 7.119 -12.028 1.00 95.00 212 TYR A CA 1
ATOM 1567 C C . TYR A 1 212 ? 13.019 7.783 -13.072 1.00 95.00 212 TYR A C 1
ATOM 1569 O O . TYR A 1 212 ? 14.213 7.489 -13.126 1.00 95.00 212 TYR A O 1
ATOM 1577 N N . ASP A 1 213 ? 12.484 8.719 -13.859 1.00 90.00 213 ASP A N 1
ATOM 1578 C CA . ASP A 1 213 ? 13.181 9.307 -15.018 1.00 90.00 213 ASP A CA 1
ATOM 1579 C C . ASP A 1 213 ? 14.487 10.015 -14.639 1.00 90.00 213 ASP A C 1
ATOM 1581 O O . ASP A 1 213 ? 15.499 9.939 -15.336 1.00 90.00 213 ASP A O 1
ATOM 1585 N N . ALA A 1 214 ? 14.456 10.733 -13.515 1.00 87.06 214 ALA A N 1
ATOM 1586 C CA . ALA A 1 214 ? 15.600 11.473 -12.990 1.00 87.06 214 ALA A CA 1
ATOM 1587 C C . ALA A 1 214 ? 16.502 10.617 -12.080 1.00 87.06 214 ALA A C 1
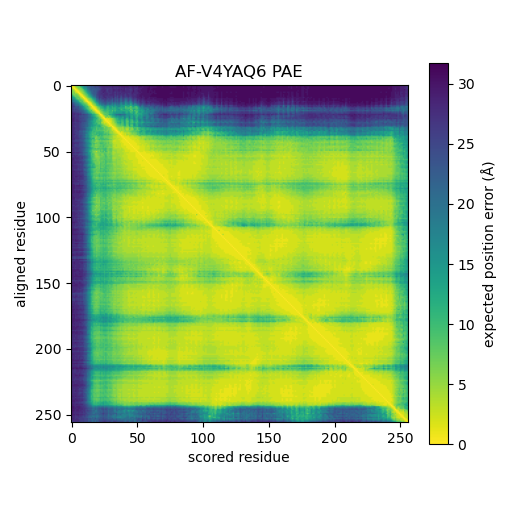ATOM 1589 O O . ALA A 1 214 ? 17.496 11.128 -11.556 1.00 87.06 214 ALA A O 1
ATOM 1590 N N . GLY A 1 215 ? 16.145 9.346 -11.864 1.00 88.56 215 GLY A N 1
ATOM 1591 C CA . GLY A 1 215 ? 16.716 8.501 -10.823 1.00 88.56 215 GLY A CA 1
ATOM 1592 C C . GLY A 1 215 ? 16.526 9.087 -9.421 1.00 88.56 215 GLY A C 1
ATOM 1593 O O . GLY A 1 215 ? 15.700 9.974 -9.176 1.00 88.56 215 GLY A O 1
ATOM 1594 N N . GLY A 1 216 ? 17.330 8.605 -8.477 1.00 90.38 216 GLY A N 1
ATOM 1595 C CA . GLY A 1 216 ? 17.194 8.990 -7.082 1.00 90.38 216 GLY A CA 1
ATOM 1596 C C . GLY A 1 216 ? 18.401 8.645 -6.224 1.00 90.38 216 GLY A C 1
ATOM 1597 O O . GLY A 1 216 ? 19.224 7.803 -6.566 1.00 90.38 216 GLY A O 1
ATOM 1598 N N . LEU A 1 217 ? 18.518 9.323 -5.082 1.00 89.88 217 LEU A N 1
ATOM 1599 C CA . LEU A 1 217 ? 19.668 9.171 -4.182 1.00 89.88 217 LEU A CA 1
ATOM 1600 C C . LEU A 1 217 ? 19.636 7.870 -3.368 1.00 89.88 217 LEU A C 1
ATOM 1602 O O . LEU A 1 217 ? 20.638 7.522 -2.745 1.00 89.88 217 LEU A O 1
ATOM 1606 N N . PHE A 1 218 ? 18.499 7.176 -3.337 1.00 92.56 218 PHE A N 1
ATOM 1607 C CA . PHE A 1 218 ? 18.306 5.969 -2.546 1.00 92.56 218 PHE A CA 1
ATOM 1608 C C . PHE A 1 218 ? 17.817 4.833 -3.445 1.00 92.56 218 PHE A C 1
ATOM 1610 O O . PHE A 1 218 ? 16.625 4.733 -3.701 1.00 92.56 218 PHE A O 1
ATOM 1617 N N . TYR A 1 219 ? 18.738 4.001 -3.945 1.00 94.75 219 TYR A N 1
ATOM 1618 C CA . TYR A 1 219 ? 18.430 2.906 -4.884 1.00 94.75 219 TYR A CA 1
ATOM 1619 C C . TYR A 1 219 ? 17.584 3.366 -6.087 1.00 94.75 219 TYR A C 1
ATOM 1621 O O . TYR A 1 219 ? 16.572 2.754 -6.410 1.00 94.75 219 TYR A O 1
ATOM 1629 N N . ASP A 1 220 ? 17.968 4.494 -6.694 1.00 94.81 220 ASP A N 1
ATOM 1630 C CA . ASP A 1 220 ? 17.261 5.146 -7.806 1.00 94.81 220 ASP A CA 1
ATOM 1631 C C . ASP A 1 220 ? 15.855 5.694 -7.479 1.00 94.81 220 ASP A C 1
ATOM 1633 O O . ASP A 1 220 ? 15.159 6.186 -8.364 1.00 94.81 220 ASP A O 1
ATOM 1637 N N . VAL A 1 221 ? 15.473 5.726 -6.195 1.00 95.88 221 VAL A N 1
ATOM 1638 C CA . VAL A 1 221 ? 14.225 6.332 -5.704 1.00 95.88 221 VAL A CA 1
ATOM 1639 C C . VAL A 1 221 ? 14.468 7.785 -5.257 1.00 95.88 221 VAL A C 1
ATOM 1641 O O . VAL A 1 221 ? 15.365 8.049 -4.436 1.00 95.88 221 VAL A O 1
ATOM 1644 N N . PRO A 1 222 ? 13.730 8.775 -5.790 1.00 95.81 222 PRO A N 1
ATOM 1645 C CA . PRO A 1 222 ? 13.899 10.180 -5.437 1.00 95.81 222 PRO A CA 1
ATOM 1646 C C . PRO A 1 222 ? 13.339 10.484 -4.043 1.00 95.81 222 PRO A C 1
ATOM 1648 O O . PRO A 1 222 ? 12.357 9.900 -3.593 1.00 95.81 222 PRO A O 1
ATOM 1651 N N . LEU A 1 223 ? 13.915 11.478 -3.356 1.00 95.06 223 LEU A N 1
ATOM 1652 C CA . LEU A 1 223 ? 13.461 11.852 -2.007 1.00 95.06 223 LEU A CA 1
ATOM 1653 C C . LEU A 1 223 ? 12.019 12.388 -1.973 1.00 95.06 223 LEU A C 1
ATOM 1655 O O . LEU A 1 223 ? 11.365 12.341 -0.930 1.00 95.06 223 LEU A O 1
ATOM 1659 N N . SER A 1 224 ? 11.526 12.891 -3.108 1.00 95.69 224 SER A N 1
ATOM 1660 C CA . SER A 1 224 ? 10.133 13.299 -3.285 1.00 95.69 224 SER A CA 1
ATOM 1661 C C . SER A 1 224 ? 9.164 12.140 -3.051 1.00 95.69 224 SER A C 1
ATOM 1663 O O . SER A 1 224 ? 8.130 12.366 -2.426 1.00 95.69 224 SER A O 1
ATOM 1665 N N . ASN A 1 225 ? 9.534 10.906 -3.422 1.00 96.81 225 ASN A N 1
ATOM 1666 C CA . ASN A 1 225 ? 8.720 9.711 -3.203 1.00 96.81 225 ASN A CA 1
ATOM 1667 C C . ASN A 1 225 ? 8.381 9.517 -1.726 1.00 96.81 225 ASN A C 1
ATOM 1669 O O . ASN A 1 225 ? 7.207 9.513 -1.355 1.00 96.81 225 ASN A O 1
ATOM 1673 N N . PHE A 1 226 ? 9.397 9.519 -0.860 1.00 96.56 226 PHE A N 1
ATOM 1674 C CA . PHE A 1 226 ? 9.200 9.401 0.588 1.00 96.56 226 PHE A CA 1
ATOM 1675 C C . PHE A 1 226 ? 8.328 10.540 1.145 1.00 96.56 226 PHE A C 1
ATOM 1677 O O . PHE A 1 226 ? 7.534 10.339 2.065 1.00 96.56 226 PHE A O 1
ATOM 1684 N N . GLY A 1 227 ? 8.428 11.741 0.562 1.00 97.12 227 GLY A N 1
ATOM 1685 C CA . GLY A 1 227 ? 7.536 12.864 0.863 1.00 97.12 227 GLY A CA 1
ATOM 1686 C C . GLY A 1 227 ? 6.083 12.613 0.438 1.00 97.12 227 GLY A C 1
ATOM 1687 O O . GLY A 1 227 ? 5.158 12.911 1.196 1.00 97.12 227 GLY A O 1
ATOM 1688 N N . GLY A 1 228 ? 5.874 12.020 -0.738 1.00 97.19 228 GLY A N 1
ATOM 1689 C CA . GLY A 1 228 ? 4.571 11.579 -1.236 1.00 97.19 228 GLY A CA 1
ATOM 1690 C C . GLY A 1 228 ? 3.938 10.492 -0.371 1.00 97.19 228 GLY A C 1
ATOM 1691 O O . GLY A 1 228 ? 2.751 10.574 -0.045 1.00 97.19 228 GLY A O 1
ATOM 1692 N N . TRP A 1 229 ? 4.726 9.524 0.095 1.00 97.94 229 TRP A N 1
ATOM 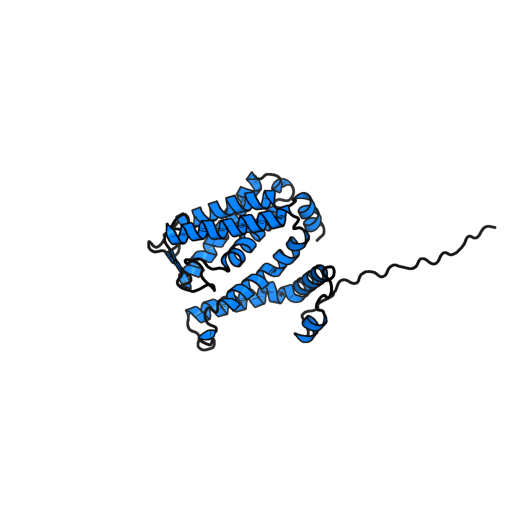1693 C CA . TRP A 1 229 ? 4.278 8.509 1.048 1.00 97.94 229 TRP A CA 1
ATOM 1694 C C . TRP A 1 229 ? 3.960 9.095 2.424 1.00 97.94 229 TRP A C 1
ATOM 1696 O O . TRP A 1 229 ? 2.946 8.730 3.022 1.00 97.94 229 TRP A O 1
ATOM 1706 N N . ALA A 1 230 ? 4.736 10.071 2.906 1.00 98.31 230 ALA A N 1
ATOM 1707 C CA . ALA A 1 230 ? 4.419 10.790 4.140 1.00 98.31 230 ALA A CA 1
ATOM 1708 C C . ALA A 1 230 ? 3.108 11.593 4.031 1.00 98.31 230 ALA A C 1
ATOM 1710 O O . ALA A 1 230 ? 2.290 11.593 4.961 1.00 98.31 230 ALA A O 1
ATOM 1711 N N . LEU A 1 231 ? 2.868 12.242 2.885 1.00 98.19 231 LEU A N 1
ATOM 1712 C CA . LEU A 1 231 ? 1.598 12.906 2.578 1.00 98.19 231 LEU A CA 1
ATOM 1713 C C . LEU A 1 231 ? 0.443 11.895 2.566 1.00 98.19 231 LEU A C 1
ATOM 1715 O O . LEU A 1 231 ? -0.570 12.108 3.234 1.00 98.19 231 LEU A O 1
ATOM 1719 N N . SER A 1 232 ? 0.628 10.775 1.869 1.00 98.12 232 SER A N 1
ATOM 1720 C CA . SER A 1 232 ? -0.370 9.710 1.740 1.00 98.12 232 SER A CA 1
ATOM 1721 C C . SER A 1 232 ? -0.720 9.092 3.093 1.00 98.12 232 SER A C 1
ATOM 1723 O O . SER A 1 232 ? -1.897 8.930 3.414 1.00 98.12 232 SER A O 1
ATOM 1725 N N . ALA A 1 233 ? 0.278 8.846 3.945 1.00 97.94 233 ALA A N 1
ATOM 1726 C CA . ALA A 1 233 ? 0.086 8.390 5.318 1.00 97.94 233 ALA A CA 1
ATOM 1727 C C . ALA A 1 233 ? -0.675 9.419 6.169 1.00 97.94 233 ALA A C 1
ATOM 1729 O 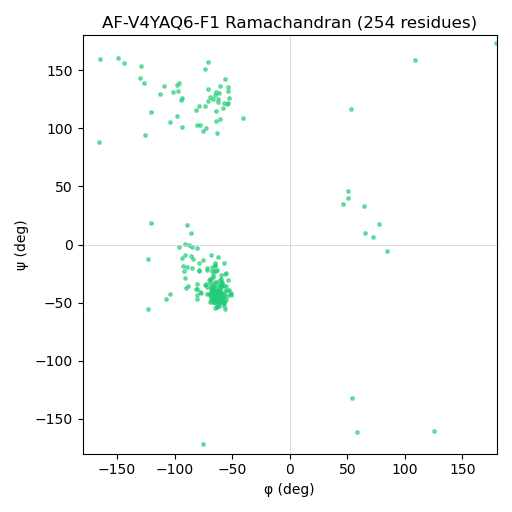O . ALA A 1 233 ? -1.565 9.057 6.938 1.00 97.94 233 ALA A O 1
ATOM 1730 N N . THR A 1 234 ? -0.378 10.713 6.012 1.00 98.19 234 THR A N 1
ATOM 1731 C CA . THR A 1 234 ? -1.071 11.795 6.733 1.00 98.19 234 THR A CA 1
ATOM 1732 C C . THR A 1 234 ? -2.556 11.849 6.376 1.00 98.19 234 THR A C 1
ATOM 1734 O O . THR A 1 234 ? -3.411 11.947 7.266 1.00 98.19 234 THR A O 1
ATOM 1737 N N . VAL A 1 235 ? -2.874 11.761 5.080 1.00 98.00 235 VAL A N 1
ATOM 1738 C CA . VAL A 1 235 ? -4.258 11.691 4.593 1.00 98.00 235 VAL A CA 1
ATOM 1739 C C . VAL A 1 235 ? -4.928 10.423 5.111 1.00 98.00 235 VAL A C 1
ATOM 1741 O O . VAL A 1 235 ? -6.028 10.505 5.659 1.00 98.00 235 VAL A O 1
ATOM 1744 N N . ALA A 1 236 ? -4.246 9.277 5.029 1.00 97.38 236 ALA A N 1
ATOM 1745 C CA . ALA A 1 236 ? -4.777 8.002 5.485 1.00 97.38 236 ALA A CA 1
ATOM 1746 C C . ALA A 1 236 ? -5.142 8.020 6.974 1.00 97.38 236 ALA A C 1
ATOM 1748 O O . ALA A 1 236 ? -6.265 7.664 7.318 1.00 97.38 236 ALA A O 1
ATOM 1749 N N . VAL A 1 237 ? -4.266 8.527 7.849 1.00 96.94 237 VAL A N 1
ATOM 1750 C CA . VAL A 1 237 ? -4.569 8.700 9.282 1.00 96.94 237 VAL A CA 1
ATOM 1751 C C . VAL A 1 237 ? -5.807 9.571 9.476 1.00 96.94 237 VAL A C 1
ATOM 1753 O O . VAL A 1 237 ? -6.688 9.217 10.251 1.00 96.94 237 VAL A O 1
ATOM 1756 N N . GLY A 1 238 ? -5.912 10.691 8.756 1.00 96.06 238 GLY A N 1
ATOM 1757 C CA . GLY A 1 238 ? -7.074 11.574 8.857 1.00 96.06 238 GLY A CA 1
ATOM 1758 C C . GLY A 1 238 ? -8.387 10.908 8.445 1.00 96.06 238 GLY A C 1
ATOM 1759 O O . GLY A 1 238 ? -9.406 11.113 9.104 1.00 96.06 238 GLY A O 1
ATOM 1760 N N . VAL A 1 239 ? -8.364 10.104 7.381 1.00 95.81 239 VAL A N 1
ATOM 1761 C CA . VAL A 1 239 ? -9.542 9.359 6.922 1.00 95.81 239 VAL A CA 1
ATOM 1762 C C . VAL A 1 239 ? -9.875 8.219 7.882 1.00 95.81 239 VAL A C 1
ATOM 1764 O O . VAL A 1 239 ? -11.042 8.045 8.221 1.00 95.81 239 VAL A O 1
ATOM 1767 N N . LEU A 1 240 ? -8.879 7.476 8.369 1.00 93.31 240 LEU A N 1
ATOM 1768 C CA . LEU A 1 240 ? -9.073 6.360 9.298 1.00 93.31 240 LEU A CA 1
ATOM 1769 C C . LEU A 1 240 ? -9.573 6.824 10.670 1.00 93.31 240 LEU A C 1
ATOM 1771 O O . LEU A 1 240 ? -10.458 6.185 11.227 1.00 93.31 240 LEU A O 1
ATOM 1775 N N . ASP A 1 241 ? -9.112 7.977 11.159 1.00 91.81 241 ASP A N 1
ATOM 1776 C CA . ASP A 1 241 ? -9.637 8.623 12.369 1.00 91.81 241 ASP A CA 1
ATOM 1777 C C . ASP A 1 241 ? -11.133 8.955 12.265 1.00 91.81 241 ASP A C 1
ATOM 1779 O O . ASP A 1 241 ? -11.849 8.957 13.264 1.00 91.81 241 ASP A O 1
ATOM 1783 N N . PHE A 1 242 ? -11.604 9.275 11.058 1.00 89.75 242 PHE A N 1
ATOM 1784 C CA . PHE A 1 242 ? -13.019 9.510 10.781 1.00 89.75 242 PHE A CA 1
ATOM 1785 C C . PHE A 1 242 ? -13.797 8.201 10.576 1.00 89.75 242 PHE A C 1
ATOM 1787 O O . PHE A 1 242 ? -14.965 8.097 10.962 1.00 89.75 242 PHE A O 1
ATOM 1794 N N . ALA A 1 243 ? -13.167 7.226 9.921 1.00 87.81 243 ALA A N 1
ATOM 1795 C CA . ALA A 1 243 ? -13.800 6.006 9.444 1.00 87.81 243 ALA A CA 1
ATOM 1796 C C . ALA A 1 243 ? -13.981 4.955 10.545 1.00 87.81 243 ALA A C 1
ATOM 1798 O O . ALA A 1 243 ? -15.009 4.271 10.563 1.00 87.81 243 ALA A O 1
ATOM 1799 N N . LEU A 1 244 ? -12.996 4.829 11.437 1.00 82.12 244 LEU A N 1
ATOM 1800 C CA . LEU A 1 244 ? -12.945 3.812 12.479 1.00 82.12 244 LEU A CA 1
ATOM 1801 C C . LEU A 1 244 ? -13.465 4.365 13.806 1.00 82.12 244 LEU A C 1
ATOM 1803 O O . LEU A 1 244 ? -13.060 5.433 14.265 1.00 82.12 244 LEU A O 1
ATOM 1807 N N . ASP A 1 245 ? -14.348 3.604 14.446 1.00 71.94 245 ASP A N 1
ATOM 1808 C CA . ASP A 1 245 ? -14.715 3.855 15.834 1.00 71.94 245 ASP A CA 1
ATOM 1809 C C . ASP A 1 245 ? -13.637 3.260 16.746 1.00 71.94 245 ASP A C 1
ATOM 1811 O O . ASP A 1 245 ? -13.561 2.046 16.938 1.00 71.94 245 ASP A O 1
ATOM 1815 N N . GLN A 1 246 ? -12.775 4.125 17.283 1.00 65.25 246 GLN A N 1
ATOM 1816 C CA . GLN A 1 246 ? -11.646 3.708 18.116 1.00 65.25 246 GLN A CA 1
ATOM 1817 C C . GLN A 1 246 ? -12.098 2.969 19.382 1.00 65.25 246 GLN A C 1
ATOM 1819 O O . GLN A 1 246 ? -11.390 2.075 19.837 1.00 65.25 246 GLN A O 1
ATOM 1824 N N . SER A 1 247 ? -13.283 3.290 19.915 1.00 58.31 247 SER A N 1
ATOM 1825 C CA . SER A 1 247 ? -13.795 2.676 21.146 1.00 58.31 247 SER A CA 1
ATOM 1826 C C . SER A 1 247 ? -14.093 1.182 20.965 1.00 58.31 247 SER A C 1
ATOM 1828 O O . SER A 1 247 ? -13.591 0.362 21.727 1.00 58.31 247 SER A O 1
ATOM 1830 N N . GLY A 1 248 ? -14.787 0.805 19.886 1.00 58.19 248 GLY A N 1
ATOM 1831 C CA . GLY A 1 248 ? -15.089 -0.599 19.586 1.00 58.19 248 GLY A CA 1
ATOM 1832 C C . GLY A 1 248 ? -13.884 -1.423 19.115 1.00 58.19 248 GLY A C 1
ATOM 1833 O O . GLY A 1 248 ? -13.900 -2.650 19.222 1.00 58.19 248 GLY A O 1
ATOM 1834 N N . LEU A 1 249 ? -12.835 -0.771 18.599 1.00 60.53 249 LEU A N 1
ATO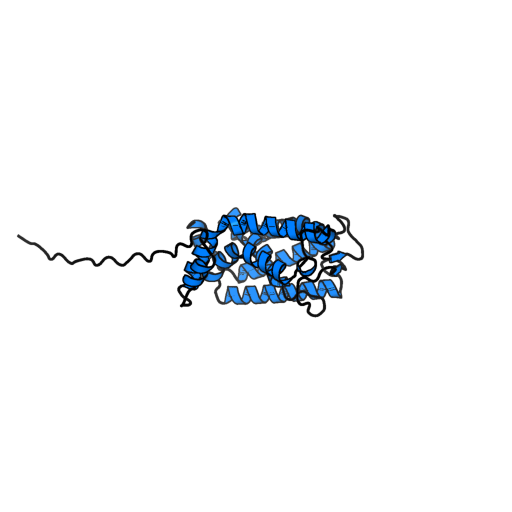M 1835 C CA . LEU A 1 249 ? -11.620 -1.454 18.152 1.00 60.53 249 LEU A CA 1
ATOM 1836 C C . LEU A 1 249 ? -10.716 -1.850 19.331 1.00 60.53 249 LEU A C 1
ATOM 1838 O O . LEU A 1 249 ? -10.191 -2.962 19.347 1.00 60.53 249 LEU A O 1
ATOM 1842 N N . PHE A 1 250 ? -10.572 -0.972 20.332 1.00 59.19 250 PHE A N 1
ATOM 1843 C CA . PHE A 1 250 ? -9.808 -1.265 21.549 1.00 59.19 250 PHE A CA 1
ATOM 1844 C C . PHE A 1 250 ? -10.408 -2.423 22.347 1.00 59.19 250 PHE A C 1
ATOM 1846 O O . PHE A 1 250 ? -9.665 -3.306 22.774 1.00 59.19 250 PHE A O 1
ATOM 1853 N N . ASP A 1 251 ? -11.734 -2.480 22.471 1.00 56.47 251 ASP A N 1
ATOM 1854 C CA . ASP A 1 251 ? -12.418 -3.575 23.168 1.00 56.47 251 ASP A CA 1
ATOM 1855 C C . ASP A 1 251 ? -12.150 -4.940 22.512 1.00 56.47 251 ASP A C 1
ATOM 1857 O O . ASP A 1 251 ? -11.986 -5.940 23.209 1.00 56.47 251 ASP A O 1
ATOM 1861 N N . ARG A 1 252 ? -12.042 -4.995 21.175 1.00 61.09 252 ARG A N 1
ATOM 1862 C CA . ARG A 1 252 ? -11.727 -6.237 20.446 1.00 61.09 252 ARG A CA 1
ATOM 1863 C C . ARG A 1 252 ? -10.251 -6.615 20.516 1.00 61.09 252 ARG A C 1
ATOM 1865 O O . ARG A 1 252 ? -9.953 -7.788 20.701 1.00 61.09 252 ARG A O 1
ATOM 1872 N N . LEU A 1 253 ? -9.338 -5.649 20.393 1.00 59.12 253 LEU A N 1
ATOM 1873 C CA . LEU A 1 253 ? -7.894 -5.914 20.489 1.00 59.12 253 LEU A CA 1
ATOM 1874 C C . LEU A 1 253 ? -7.480 -6.361 21.899 1.00 59.12 253 LEU A C 1
ATOM 1876 O O . LEU A 1 253 ? -6.497 -7.074 22.041 1.00 59.12 253 LEU A O 1
ATOM 1880 N N . SER A 1 254 ? -8.243 -5.963 22.920 1.00 56.50 254 SER A N 1
ATOM 1881 C CA . SER A 1 254 ? -8.046 -6.369 24.319 1.00 56.50 254 SER A CA 1
ATOM 1882 C C . SER A 1 254 ? -8.689 -7.720 24.667 1.00 56.50 254 SER A C 1
ATOM 1884 O O . SER A 1 254 ? -8.452 -8.243 25.754 1.00 56.50 254 SER A O 1
ATOM 1886 N N . ALA A 1 255 ? -9.554 -8.247 23.793 1.00 51.50 255 ALA A N 1
ATOM 1887 C CA . ALA A 1 255 ? -10.289 -9.500 23.987 1.00 51.50 255 ALA A CA 1
ATOM 1888 C C . ALA A 1 255 ? -9.620 -10.721 23.322 1.00 51.50 255 ALA A C 1
ATOM 1890 O O . ALA A 1 255 ? -10.147 -11.832 23.435 1.00 51.50 255 ALA A O 1
ATOM 1891 N N . VAL A 1 256 ? -8.498 -10.507 22.626 1.00 47.41 256 VAL A N 1
ATOM 1892 C CA . VAL A 1 256 ? -7.591 -11.536 22.084 1.00 47.41 256 VAL A CA 1
ATOM 1893 C C . VAL A 1 256 ? -6.437 -11.736 23.056 1.00 47.41 256 VAL A C 1
ATOM 1895 O O . VAL A 1 256 ? -6.086 -12.910 23.301 1.00 47.41 256 VAL A O 1
#

Radius of gyration: 22.48 Å; Cα contacts (8 Å, |Δi|>4): 270; chains: 1; bounding box: 62×47×74 Å